Protein 9G4A (pdb70)

Nearest PDB structures (foldseek):
  5jjy-assembly1_A  TM=9.991E-01  e=3.966E-52  Homo sapiens
  5jlb-assembly1_A  TM=9.988E-01  e=5.354E-52  Homo sapiens
  6j9j-assembly1_A  TM=9.986E-01  e=7.674E-52  Homo sapiens
  7lzd-assembly1_A  TM=9.836E-01  e=2.849E-48  Homo sapiens
  5lss-assembly1_A  TM=9.897E-01  e=5.388E-47  Homo sapiens

InterPro domains:
  IPR001202 WW domain [PF00397] (2391-2420)
  IPR001202 WW domain [PS01159] (2395-2420)
  IPR001202 WW domain [PS50020] (2389-2422)
  IPR001202 WW domain [SM00456] (2390-2422)
  IPR001202 WW domain [cd00201] (2392-2422)
  IPR001214 SET domain [PF00856] (1561-1667)
  IPR001214 SET domain [PS50280] (1550-1667)
  IPR001214 SET domain [SM00317] (1550-1673)
  IPR003616 Post-SET domain [PS50868] (1674-1690)
  IPR003616 Post-SET domain [SM00508] (1674-1690)
  IPR006560 AWS domain [PF17907] (1513-1547)
  IPR006560 AWS domain [PS51215] (1494-1548)
  IPR006560 AWS domain [SM00570] (1494-1549)
  IPR013257 Set2 Rpb1 interacting domain [PF08236] (2475-2556)
  IPR035441 TFIIS/LEDGF domain superfamily [G3DSA:1.20.930.10] (1742-1838)
  IPR036020 WW domain superfamily [SSF51045] (2388-2422)
  IPR038190 Set2 Rpb1 interacting domain superfamily [G3DSA:1.10.1740.100] (2454-2564)
  IPR042294 Histone-lysine N-methyltransferase SETD2, animal [PTHR46711] (10-2564)
  IPR044437 SETD2/Set2, SET domain [cd19172] (1549-1690)
  IPR046341 SET domain superfamily [G3DSA:2.170.270.10] (1435-1711)

Structure (mmCIF, N/CA/C/O backbone):
data_9G4A
#
_entry.id   9G4A
#
_cell.length_a   58.835
_cell.length_b   76.633
_cell.length_c   77.055
_cell.angle_alpha   90
_cell.angle_beta   90
_cell.angle_gamma   90
#
_symmetry.space_group_name_H-M   'P 21 21 21'
#
loop_
_entity.id
_entity.type
_entity.pdbx_description
1 polymer 'Histone-lysine N-methyltransferase SETD2'
2 polymer 'Histone H3'
3 non-polymer 'ZINC ION'
4 non-polymer S-ADENOSYLMETHIONINE
5 water water
#
loop_
_atom_site.group_PDB
_atom_site.id
_atom_site.type_symbol
_atom_site.label_atom_id
_atom_site.label_alt_id
_atom_site.label_comp_id
_atom_site.label_asym_id
_atom_site.label_entity_id
_atom_site.label_seq_id
_atom_site.pdbx_PDB_ins_code
_atom_site.Cartn_x
_atom_site.Cartn_y
_atom_site.Cartn_z
_atom_site.occupancy
_atom_site.B_iso_or_equiv
_atom_site.auth_seq_id
_atom_site.auth_comp_id
_atom_site.auth_asym_id
_atom_site.auth_atom_id
_atom_site.pdbx_PDB_model_num
ATOM 1 N N . GLY A 1 30 ? -19.192 14.96 -8.321 1 54.94 1446 GLY A N 1
ATOM 2 C CA . GLY A 1 30 ? -19.774 13.683 -7.919 1 54.76 1446 GLY A CA 1
ATOM 3 C C . GLY A 1 30 ? -20.059 13.611 -6.435 1 54.42 1446 GLY A C 1
ATOM 4 O O . GLY A 1 30 ? -19.331 14.21 -5.627 1 55.08 1446 GLY A O 1
ATOM 5 N N . PRO A 1 31 ? -21.129 12.891 -6.03 1 52.77 1447 PRO A N 1
ATOM 6 C CA . PRO A 1 31 ? -21.43 12.802 -4.589 1 51.47 1447 PRO A CA 1
ATOM 7 C C . PRO A 1 31 ? -20.379 12.01 -3.83 1 50.16 1447 PRO A C 1
ATOM 8 O O . PRO A 1 31 ? -19.665 11.174 -4.388 1 49.46 1447 PRO A O 1
ATOM 12 N N . SER A 1 32 ? -20.278 12.326 -2.551 1 49.4 1448 SER A N 1
ATOM 13 C CA . SER A 1 32 ? -19.383 11.709 -1.579 1 49.22 1448 SER A CA 1
ATOM 14 C C . SER A 1 32 ? -20.103 11.61 -0.265 1 47.01 1448 SER A C 1
ATOM 15 O O . SER A 1 32 ? -20.942 12.45 0.051 1 46.71 1448 SER A O 1
ATOM 18 N N . CYS A 1 33 ? -19.761 10.583 0.502 1 44.83 1449 CYS A N 1
ATOM 19 C CA . CYS A 1 33 ? -20.284 10.398 1.839 1 43.32 1449 CYS A CA 1
ATOM 20 C C . CYS A 1 33 ? -19.185 9.829 2.752 1 41.79 1449 CYS A C 1
ATOM 21 O O . CYS A 1 33 ? -18.229 9.201 2.292 1 40.42 1449 CYS A O 1
ATOM 24 N N . VAL A 1 34 ? -19.265 10.167 4.045 1 41.34 1450 VAL A N 1
ATOM 25 C CA . VAL A 1 34 ? -18.28 9.709 5.006 1 41.34 1450 VAL A CA 1
ATOM 26 C C . VAL A 1 34 ? -18.74 8.374 5.619 1 40.01 1450 VAL A C 1
ATOM 27 O O . VAL A 1 34 ? -19.931 8.043 5.581 1 39.48 1450 VAL A O 1
ATOM 31 N N . MET A 1 35 ? -17.805 7.594 6.131 1 39.24 1451 MET A N 1
ATOM 32 C CA . MET A 1 35 ? -18.133 6.283 6.704 1 40.23 1451 MET A CA 1
ATOM 33 C C . MET A 1 35 ? -19.233 6.331 7.825 1 39.43 1451 MET A C 1
ATOM 34 O O . MET A 1 35 ? -20.049 5.414 7.941 1 38.45 1451 MET A O 1
ATOM 39 N N . ASP A 1 36 ? -19.316 7.445 8.557 1 39.87 1452 ASP A N 1
ATOM 40 C CA . ASP A 1 36 ? -20.333 7.612 9.602 1 40.22 1452 ASP A CA 1
ATOM 41 C C . ASP A 1 36 ? -21.765 7.831 9.065 1 39.81 1452 ASP A C 1
ATOM 42 O O . ASP A 1 36 ? -22.726 7.7 9.82 1 39.96 1452 ASP A O 1
ATOM 47 N N . ASP A 1 37 ? -21.913 8.104 7.766 1 38.64 1453 ASP A N 1
ATOM 48 C CA . ASP A 1 37 ? -23.236 8.245 7.163 1 38.74 1453 ASP A CA 1
ATOM 49 C C . ASP A 1 37 ? -23.959 6.876 7.044 1 38.42 1453 ASP A C 1
ATOM 50 O O . ASP A 1 37 ? -25.188 6.835 7 1 39.77 1453 ASP A O 1
ATOM 55 N N . PHE A 1 38 ? -23.209 5.767 7.01 1 36.67 1454 PHE A N 1
ATOM 56 C CA . PHE A 1 38 ? -23.812 4.443 6.923 1 36.82 1454 PHE A CA 1
ATOM 57 C C . PHE A 1 38 ? -24.344 3.936 8.299 1 40.11 1454 PHE A C 1
ATOM 58 O O . PHE A 1 38 ? -25.098 2.968 8.354 1 40.58 1454 PHE A O 1
ATOM 66 N N . ARG A 1 39 ? -24.011 4.635 9.393 1 42.01 1455 ARG A N 1
ATOM 67 C CA . ARG A 1 39 ? -24.5 4.299 10.736 1 44.52 1455 ARG A CA 1
ATOM 68 C C . ARG A 1 39 ? -25.885 4.899 11.031 1 47.22 1455 ARG A C 1
ATOM 69 O O . ARG A 1 39 ? -26.29 4.899 12.174 1 48.18 1455 ARG A O 1
ATOM 77 N N . ASP A 1 40 ? -26.588 5.439 10.037 1 48.83 1456 ASP A N 1
ATO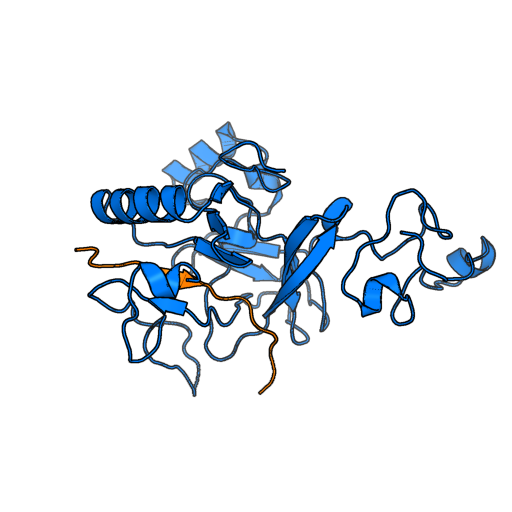M 78 C CA . ASP A 1 40 ? -27.909 6.025 10.242 1 51.47 1456 ASP A CA 1
ATOM 79 C C . ASP A 1 40 ? -28.828 5.482 9.152 1 53.3 1456 ASP A C 1
ATOM 80 O O . ASP A 1 40 ? -28.933 6.081 8.083 1 53.47 1456 ASP A O 1
ATOM 85 N N . PRO A 1 41 ? -29.479 4.33 9.406 1 54.2 1457 PRO A N 1
ATOM 86 C CA . PRO A 1 41 ? -30.274 3.685 8.344 1 54.49 1457 PRO A CA 1
ATOM 87 C C . PRO A 1 41 ? -31.323 4.555 7.662 1 54.95 1457 PRO A C 1
ATOM 88 O O . PRO A 1 41 ? -31.427 4.511 6.427 1 54.93 1457 PRO A O 1
ATOM 92 N N . GLN A 1 42 ? -32.081 5.351 8.434 1 55.08 1458 GLN A N 1
ATOM 93 C CA . GLN A 1 42 ? -33.119 6.202 7.848 1 55.69 1458 GLN A CA 1
ATOM 94 C C . GLN A 1 42 ? -32.564 7.41 7.066 1 54.89 1458 GLN A C 1
ATOM 95 O O . GLN A 1 42 ? -33.153 7.782 6.052 1 54.55 1458 GLN A O 1
ATOM 101 N N . ARG A 1 43 ? -31.445 8.022 7.518 1 53.98 1459 ARG A N 1
ATOM 102 C CA . ARG A 1 43 ? -30.851 9.141 6.773 1 53.03 1459 ARG A CA 1
ATOM 103 C C . ARG A 1 43 ? -30.283 8.582 5.466 1 49.99 1459 ARG A C 1
ATOM 104 O O . ARG A 1 43 ? -30.578 9.113 4.401 1 50.2 1459 ARG A O 1
ATOM 112 N N . TRP A 1 44 ? -29.532 7.469 5.558 1 47.01 1460 TRP A N 1
ATOM 113 C CA . TRP A 1 44 ? -28.929 6.753 4.447 1 44.85 1460 TRP A CA 1
ATOM 114 C C . TRP A 1 44 ? -29.995 6.361 3.425 1 46.3 1460 TRP A C 1
ATOM 115 O O . TRP A 1 44 ? -29.801 6.608 2.235 1 44.9 1460 TRP A O 1
ATOM 126 N N . LYS A 1 45 ? -31.147 5.815 3.883 1 48.23 1461 LYS A N 1
ATOM 127 C CA . LYS A 1 45 ? -32.197 5.431 2.932 1 50.17 1461 LYS A CA 1
ATOM 128 C C . LYS A 1 45 ? -32.763 6.651 2.194 1 50.65 1461 LYS A C 1
ATOM 129 O O . LYS A 1 45 ? -33.036 6.555 1.001 1 50.71 1461 LYS A O 1
ATOM 135 N N . GLU A 1 46 ? -32.876 7.807 2.87 1 51.08 1462 GLU A N 1
ATOM 136 C CA . GLU A 1 46 ? -33.339 9.02 2.213 1 51.81 1462 GLU A CA 1
ATOM 137 C C . GLU A 1 46 ? -32.302 9.53 1.203 1 51.17 1462 GLU A C 1
ATOM 138 O O . GLU A 1 46 ? -32.672 9.895 0.099 1 50.59 1462 GLU A O 1
ATOM 144 N N . CYS A 1 47 ? -31.01 9.522 1.57 1 50.41 1463 CYS A N 1
ATOM 145 C CA . CYS A 1 47 ? -29.938 9.932 0.671 1 49.56 1463 CYS A CA 1
ATOM 146 C C . CYS A 1 47 ? -29.88 9.021 -0.567 1 48.82 1463 CYS A C 1
ATOM 147 O O . CYS A 1 47 ? -29.668 9.523 -1.658 1 48.5 1463 CYS A O 1
ATOM 150 N N . ALA A 1 48 ? -30.086 7.698 -0.396 1 48.39 1464 ALA A N 1
ATOM 151 C CA . ALA A 1 48 ? -30.063 6.688 -1.459 1 48.4 1464 ALA A CA 1
ATOM 152 C C . ALA A 1 48 ? -31.231 6.799 -2.438 1 49.35 1464 ALA A C 1
ATOM 153 O O . ALA A 1 48 ? -31.068 6.418 -3.594 1 48.97 1464 ALA A O 1
ATOM 155 N N . LYS A 1 49 ? -32.403 7.332 -2.004 1 50.34 1465 LYS A N 1
ATOM 156 C CA . LYS A 1 49 ? -33.503 7.565 -2.971 1 51.07 1465 LYS A CA 1
ATOM 157 C C . LYS A 1 49 ? -33.115 8.726 -3.893 1 51.19 1465 LYS A C 1
ATOM 158 O O . LYS A 1 49 ? -33.517 8.745 -5.047 1 52.38 1465 LYS A O 1
ATOM 164 N N . GLN A 1 50 ? -32.329 9.692 -3.387 1 50.4 1466 GLN A N 1
ATOM 165 C CA . GLN A 1 50 ? -31.89 10.86 -4.139 1 49.94 1466 GLN A CA 1
ATOM 166 C C . GLN A 1 50 ? -30.555 10.668 -4.898 1 47.99 1466 GLN A C 1
ATOM 167 O O . GLN A 1 50 ? -30.09 11.608 -5.54 1 48.63 1466 GLN A O 1
ATOM 173 N N . GLY A 1 51 ? -29.955 9.475 -4.821 1 45.5 1467 GLY A N 1
ATOM 174 C CA . GLY A 1 51 ? -28.684 9.177 -5.478 1 43.41 1467 GLY A CA 1
ATOM 175 C C . GLY A 1 51 ? -27.475 9.826 -4.819 1 41.28 1467 GLY A C 1
ATOM 176 O O . GLY A 1 51 ? -26.426 9.98 -5.449 1 41.06 1467 GLY A O 1
ATOM 177 N N . LYS A 1 52 ? -27.606 10.202 -3.546 1 39.12 1468 LYS A N 1
ATOM 178 C CA . LYS A 1 52 ? -26.547 10.874 -2.782 1 38.89 1468 LYS A CA 1
ATOM 179 C C . LYS A 1 52 ? -25.663 9.917 -1.96 1 36.77 1468 LYS A C 1
ATOM 180 O O . LYS A 1 52 ? -24.651 10.332 -1.403 1 36.63 1468 LYS A O 1
ATOM 186 N N . MET A 1 53 ? -26.072 8.663 -1.854 1 34.53 1469 MET A N 1
ATOM 187 C CA . MET A 1 53 ? -25.365 7.607 -1.176 1 33.13 1469 MET A CA 1
ATOM 188 C C . MET A 1 53 ? -25.651 6.306 -1.929 1 31.9 1469 MET A C 1
ATOM 189 O O . MET A 1 53 ? -26.674 6.183 -2.626 1 31.38 1469 MET A O 1
ATOM 194 N N . PRO A 1 54 ? -24.759 5.31 -1.803 1 31.03 1470 PRO A N 1
ATOM 195 C CA . PRO A 1 54 ? -25.021 4.026 -2.462 1 31.48 1470 PRO A CA 1
ATOM 196 C C . PRO A 1 54 ? -26.256 3.333 -1.892 1 31.85 1470 PRO A C 1
ATOM 197 O O . PRO A 1 54 ? -26.7 3.653 -0.778 1 32.52 1470 PRO A O 1
ATOM 201 N N . CYS A 1 55 ? -26.826 2.393 -2.654 1 31.24 1471 CYS A N 1
ATOM 202 C CA . CYS A 1 55 ? -27.986 1.596 -2.237 1 31.86 1471 CYS A CA 1
ATOM 203 C C . CYS A 1 55 ? -27.745 0.926 -0.865 1 32.71 1471 CYS A C 1
ATOM 204 O O . CYS A 1 55 ? -26.602 0.643 -0.509 1 32.06 1471 CYS A O 1
ATOM 207 N N . TYR A 1 56 ? -28.821 0.7 -0.106 1 33.67 1472 TYR A N 1
ATOM 208 C CA . TYR A 1 56 ? -28.737 0.109 1.213 1 35.5 1472 TYR A CA 1
ATOM 209 C C . TYR A 1 56 ? -28.147 -1.302 1.222 1 35.41 1472 TYR A C 1
ATOM 210 O O . TYR A 1 56 ? -28.436 -2.112 0.347 1 35.8 1472 TYR A O 1
ATOM 219 N N . PHE A 1 57 ? -27.31 -1.586 2.211 1 34.84 1473 PHE A N 1
ATOM 220 C CA . PHE A 1 57 ? -26.771 -2.931 2.473 1 34.04 1473 PHE A CA 1
ATOM 221 C C . PHE A 1 57 ? -26.7 -3.106 3.998 1 34.18 1473 PHE A C 1
ATOM 222 O O . PHE A 1 57 ? -26.617 -2.105 4.731 1 34.09 1473 PHE A O 1
ATOM 230 N N . ASP A 1 58 ? -26.758 -4.341 4.489 1 34.47 1474 ASP A N 1
ATOM 231 C CA . ASP A 1 58 ? -26.666 -4.563 5.951 1 35.08 1474 ASP A CA 1
ATOM 232 C C . ASP A 1 58 ? -25.243 -4.352 6.462 1 34.11 1474 ASP A C 1
ATOM 233 O O . ASP A 1 58 ? -24.363 -5.16 6.207 1 33.94 1474 ASP A O 1
ATOM 238 N N . LEU A 1 59 ? -25.034 -3.295 7.227 1 34.15 1475 LEU A N 1
ATOM 239 C CA . LEU A 1 59 ? -23.723 -2.973 7.773 1 34.48 1475 LEU A CA 1
ATOM 240 C C . LEU A 1 59 ? -23.279 -3.897 8.915 1 35.39 1475 LEU A C 1
ATOM 241 O O . LEU A 1 59 ? -23.912 -3.925 9.973 1 35.25 1475 LEU A O 1
ATOM 246 N N . ILE A 1 60 ? -22.167 -4.621 8.718 1 35.37 1476 ILE A N 1
ATOM 247 C CA . ILE A 1 60 ? -21.643 -5.496 9.754 1 35.88 1476 ILE A CA 1
ATOM 248 C C . ILE A 1 60 ? -20.186 -5.124 10.119 1 38.03 1476 ILE A C 1
ATOM 249 O O . ILE A 1 60 ? -19.45 -4.596 9.295 1 38.15 1476 ILE A O 1
ATOM 254 N N . GLU A 1 61 ? -19.791 -5.382 11.367 1 39.79 1477 GLU A N 1
ATOM 255 C CA . GLU A 1 61 ? -18.456 -5.087 11.915 1 41.64 1477 GLU A CA 1
ATOM 256 C C . GLU A 1 61 ? -17.479 -6.308 11.854 1 41.03 1477 GLU A C 1
ATOM 257 O O . GLU A 1 61 ? -16.26 -6.163 12.03 1 41.95 1477 GLU A O 1
ATOM 263 N N . GLU A 1 62 ? -18.025 -7.503 11.669 1 38.72 1478 GLU A N 1
ATOM 264 C CA . GLU A 1 62 ? -17.23 -8.717 11.545 1 37.1 1478 GLU A CA 1
ATOM 265 C C . GLU A 1 62 ? -17.977 -9.718 10.679 1 35.11 1478 GLU A C 1
ATOM 266 O O . GLU A 1 62 ? -19.192 -9.607 10.534 1 35.02 1478 GLU A O 1
ATOM 272 N N . ASN A 1 63 ? -17.261 -10.674 10.09 1 33.8 1479 ASN A N 1
ATOM 273 C CA . ASN A 1 63 ? -17.863 -11.7 9.235 1 33.48 1479 ASN A CA 1
ATOM 274 C C . ASN A 1 63 ? -18.908 -12.515 9.964 1 35.97 1479 ASN A C 1
ATOM 275 O O . ASN A 1 63 ? -18.734 -12.859 11.137 1 35.94 1479 ASN A O 1
ATOM 280 N N . VAL A 1 64 ? -19.987 -12.85 9.267 1 38.09 1480 VAL A N 1
ATOM 281 C CA . VAL A 1 64 ? -21.025 -13.732 9.805 1 40.55 1480 VAL A CA 1
ATOM 282 C C . VAL A 1 64 ? -21.054 -15.034 8.95 1 42.28 1480 VAL A C 1
ATOM 283 O O . VAL A 1 64 ? -21.048 -14.989 7.721 1 42 1480 VAL A O 1
ATOM 287 N N . TYR A 1 65 ? -20.928 -16.18 9.595 1 44.25 1481 TYR A N 1
ATOM 288 C CA . TYR A 1 65 ? -20.868 -17.482 8.918 1 46.72 1481 TYR A CA 1
ATOM 289 C C . TYR A 1 65 ? -22.285 -17.983 8.606 1 50.52 1481 TYR A C 1
ATOM 290 O O . TYR A 1 65 ? -23.086 -18.14 9.516 1 49.7 1481 TYR A O 1
ATOM 299 N N . LEU A 1 66 ? -22.623 -18.148 7.304 1 54.7 1482 LEU A N 1
ATOM 300 C CA . LEU A 1 66 ? -23.972 -18.578 6.908 1 58.86 1482 LEU A CA 1
ATOM 301 C C . LEU A 1 66 ? -24.4 -19.882 7.565 1 62.57 1482 LEU A C 1
ATOM 302 O O . LEU A 1 66 ? -25.569 -20.024 7.929 1 63.55 1482 LEU A O 1
ATOM 307 N N . THR A 1 67 ? -23.463 -20.808 7.769 1 64.54 1483 THR A N 1
ATOM 308 C CA . THR A 1 67 ? -23.75 -22.009 8.54 1 67.25 1483 THR A CA 1
ATOM 309 C C . THR A 1 67 ? -22.787 -22.077 9.713 1 69.46 1483 THR A C 1
ATOM 310 O O . THR A 1 67 ? -21.629 -21.675 9.583 1 69.25 1483 THR A O 1
ATOM 314 N N . GLU A 1 68 ? -23.276 -22.563 10.867 1 71.27 1484 GLU A N 1
ATOM 315 C CA . GLU A 1 68 ? -22.482 -22.671 12.08 1 73.32 1484 GLU A CA 1
ATOM 316 C C . GLU A 1 68 ? -21.187 -23.478 11.911 1 74.67 1484 GLU A C 1
ATOM 317 O O . GLU A 1 68 ? -21.183 -24.71 12.017 1 75.01 1484 GLU A O 1
ATOM 323 N N . ARG A 1 69 ? -20.088 -22.75 11.667 1 74.95 1485 ARG A N 1
ATOM 324 C CA . ARG A 1 69 ? -18.726 -23.272 11.527 1 75.7 1485 ARG A CA 1
ATOM 325 C C . ARG A 1 69 ? -17.692 -22.172 11.876 1 75.87 1485 ARG A C 1
ATOM 326 O O . ARG A 1 69 ? -16.578 -22.162 11.341 1 75.92 1485 ARG A O 1
ATOM 334 N N . LYS A 1 70 ? -18.064 -21.267 12.805 1 75.7 1486 LYS A N 1
ATOM 335 C CA . LYS A 1 70 ? -17.22 -20.169 13.259 1 76.01 1486 LYS A CA 1
ATOM 336 C C . LYS A 1 70 ? -16.356 -20.594 14.453 1 76.79 1486 LYS A C 1
ATOM 337 O O . LYS A 1 70 ? -15.129 -20.501 14.39 1 77.11 1486 LYS A O 1
ATOM 343 N N . MET A 1 81 ? -2.085 -17.035 22.313 1 54.96 1497 MET A N 1
ATOM 344 C CA . MET A 1 81 ? -0.881 -17.064 21.482 1 54.8 1497 MET A CA 1
ATOM 345 C C . MET A 1 81 ? -0.026 -15.799 21.672 1 53.79 1497 MET A C 1
ATOM 346 O O . MET A 1 81 ? 0.137 -15.033 20.731 1 54.18 1497 MET A O 1
ATOM 348 N N . GLN A 1 82 ? 0.513 -15.572 22.888 1 52.56 1498 GLN A N 1
ATOM 349 C CA . GLN A 1 82 ? 1.305 -14.364 23.149 1 52.07 1498 GLN A CA 1
ATOM 350 C C . GLN A 1 82 ? 2.504 -14.199 22.222 1 50.67 1498 GLN A C 1
ATOM 351 O O . GLN A 1 82 ? 3.071 -15.188 21.757 1 51.62 1498 GLN A O 1
ATOM 357 N N . CYS A 1 83 ? 2.853 -12.948 21.902 1 48.01 1499 CYS A N 1
ATOM 358 C CA . CYS A 1 83 ? 4.042 -12.629 21.112 1 46.27 1499 CYS A CA 1
ATOM 359 C C . CYS A 1 83 ? 5.245 -12.576 22.108 1 46.54 1499 CYS A C 1
ATOM 360 O O . CYS A 1 83 ? 5.103 -13.011 23.269 1 46.51 1499 CYS A O 1
ATOM 363 N N . GLU A 1 84 ? 6.42 -12.054 21.686 1 46.62 1500 GLU A N 1
ATOM 364 C CA . GLU A 1 84 ? 7.563 -11.994 22.597 1 47.68 1500 GLU A CA 1
ATOM 365 C C . GLU A 1 84 ? 8.123 -10.607 22.801 1 47.23 1500 GLU A C 1
ATOM 366 O O . GLU A 1 84 ? 9.29 -10.469 23.164 1 47.23 1500 GLU A O 1
ATOM 372 N N . CYS A 1 85 ? 7.298 -9.578 22.59 1 46.52 1501 CYS A N 1
ATOM 373 C CA . CYS A 1 85 ? 7.747 -8.209 22.741 1 46.21 1501 CYS A CA 1
ATOM 374 C C . CYS A 1 85 ? 7.884 -7.889 24.204 1 48.03 1501 CYS A C 1
ATOM 375 O O . CYS A 1 85 ? 7.016 -8.246 25.01 1 47.64 1501 CYS A O 1
ATOM 378 N N . THR A 1 86 ? 8.993 -7.241 24.56 1 49.81 1502 THR A N 1
ATOM 379 C CA . THR A 1 86 ? 9.188 -6.816 25.937 1 51.98 1502 THR A CA 1
ATOM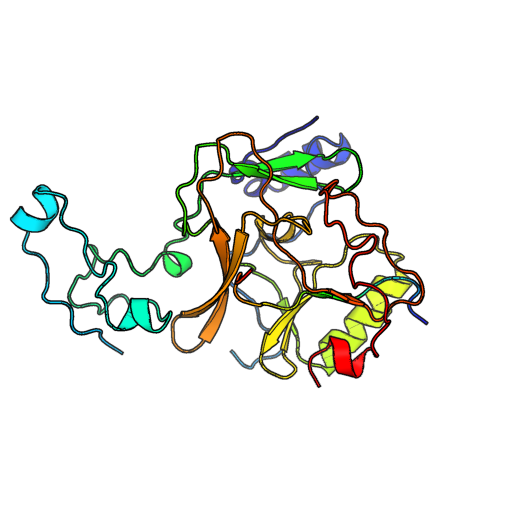 380 C C . THR A 1 86 ? 8.265 -5.612 26.131 1 52.28 1502 THR A C 1
ATOM 381 O O . THR A 1 86 ? 8.135 -4.776 25.234 1 52.16 1502 THR A O 1
ATOM 385 N N . PRO A 1 87 ? 7.5 -5.603 27.229 1 52.38 1503 PRO A N 1
ATOM 386 C CA . PRO A 1 87 ? 6.558 -4.508 27.447 1 52.65 1503 PRO A CA 1
ATOM 387 C C . PRO A 1 87 ? 7.238 -3.148 27.501 1 53.75 1503 PRO A C 1
ATOM 388 O O . PRO A 1 87 ? 8.284 -3.004 28.142 1 54.42 1503 PRO A O 1
ATOM 39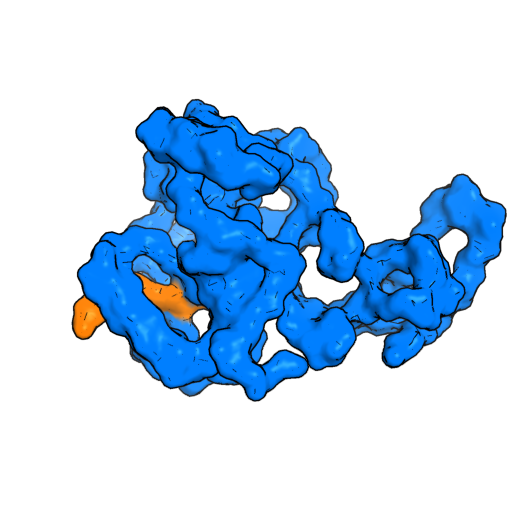2 N N . LEU A 1 88 ? 6.64 -2.152 26.849 1 53.88 1504 LEU A N 1
ATOM 393 C CA . LEU A 1 88 ? 7.165 -0.799 26.921 1 55.16 1504 LEU A CA 1
ATOM 394 C C . LEU A 1 88 ? 6.844 -0.241 28.309 1 56.79 1504 LEU A C 1
ATOM 395 O O . LEU A 1 88 ? 5.767 -0.506 28.856 1 56.74 1504 LEU A O 1
ATOM 400 N N . SER A 1 89 ? 7.772 0.534 28.878 1 57.76 1505 SER A N 1
ATOM 401 C CA . SER A 1 89 ? 7.527 1.19 30.158 1 59.18 1505 SER A CA 1
ATOM 402 C C . SER A 1 89 ? 6.606 2.409 29.885 1 60.24 1505 SER A C 1
ATOM 403 O O . SER A 1 89 ? 6.341 2.745 28.718 1 60.22 1505 SER A O 1
ATOM 406 N N . LYS A 1 90 ? 6.142 3.088 30.952 1 60.46 1506 LYS A N 1
ATOM 407 C CA . LYS A 1 90 ? 5.289 4.261 30.782 1 61.18 1506 LYS A CA 1
ATOM 408 C C . LYS A 1 90 ? 6.038 5.377 30.058 1 61.34 1506 LYS A C 1
ATOM 409 O O . LYS A 1 90 ? 5.457 6.047 29.21 1 61.43 1506 LYS A O 1
ATOM 415 N N . ASP A 1 91 ? 7.337 5.553 30.381 1 61.42 1507 ASP A N 1
ATOM 416 C CA . ASP A 1 91 ? 8.209 6.583 29.806 1 61.7 1507 ASP A CA 1
ATOM 417 C C . ASP A 1 91 ? 8.493 6.303 28.328 1 60.31 1507 ASP A C 1
ATOM 418 O O . ASP A 1 91 ? 8.515 7.237 27.522 1 59.72 1507 ASP A O 1
ATOM 423 N N . GLU A 1 92 ? 8.659 5.019 27.955 1 59.63 1508 GLU A N 1
ATOM 424 C CA . GLU A 1 92 ? 8.876 4.66 26.546 1 59.11 1508 GLU A CA 1
ATOM 425 C C . GLU A 1 92 ? 7.643 5.021 25.72 1 58.65 1508 GLU A C 1
ATOM 426 O O . GLU A 1 92 ? 7.774 5.577 24.627 1 58.72 1508 GLU A O 1
ATOM 432 N N . ARG A 1 93 ? 6.442 4.793 26.281 1 58.07 1509 ARG A N 1
ATOM 433 C CA . ARG A 1 93 ? 5.177 5.161 25.632 1 57.75 1509 ARG A CA 1
ATOM 434 C C . ARG A 1 93 ? 5.106 6.7 25.454 1 58.25 1509 ARG A C 1
ATOM 435 O O . ARG A 1 93 ? 4.699 7.17 24.397 1 58.41 1509 ARG A O 1
ATOM 443 N N . ALA A 1 94 ? 5.54 7.473 26.466 1 58.62 1510 ALA A N 1
ATOM 444 C CA . ALA A 1 94 ? 5.553 8.938 26.381 1 59.6 1510 ALA A CA 1
ATOM 445 C C . ALA A 1 94 ? 6.518 9.436 25.281 1 60.59 1510 ALA A C 1
ATOM 446 O O . ALA A 1 94 ? 6.195 10.368 24.544 1 61.08 1510 ALA A O 1
ATOM 448 N N . GLN A 1 95 ? 7.667 8.759 25.128 1 60.64 1511 GLN A N 1
ATOM 449 C CA . GLN A 1 95 ? 8.683 9.069 24.115 1 60.61 1511 GLN A CA 1
ATOM 450 C C . GLN A 1 95 ? 8.258 8.797 22.67 1 59.4 1511 GLN A C 1
ATOM 451 O O . GLN A 1 95 ? 8.975 9.167 21.739 1 60.36 1511 GLN A O 1
ATOM 457 N N . GLY A 1 96 ? 7.12 8.143 22.478 1 57.18 1512 GLY A N 1
ATOM 458 C CA . GLY A 1 96 ? 6.637 7.82 21.146 1 55.02 1512 GLY A CA 1
ATOM 459 C C . GLY A 1 96 ? 7.016 6.43 20.673 1 52.6 1512 GLY A C 1
ATOM 460 O O . GLY A 1 96 ? 6.78 6.101 19.512 1 53.34 1512 GLY A O 1
ATOM 461 N N . GLU A 1 97 ? 7.613 5.602 21.541 1 50.17 1513 GLU A N 1
ATOM 462 C CA . GLU A 1 97 ? 7.971 4.228 21.187 1 48.54 1513 GLU A CA 1
ATOM 463 C C . GLU A 1 97 ? 6.716 3.423 20.868 1 46.19 1513 GLU A C 1
ATOM 464 O O . GLU A 1 97 ? 5.697 3.583 21.531 1 46.47 1513 GLU A O 1
ATOM 470 N N . ILE A 1 98 ? 6.771 2.604 19.817 1 43.7 1514 ILE A N 1
ATOM 471 C CA . ILE A 1 98 ? 5.638 1.809 19.357 1 41.3 1514 ILE A CA 1
ATOM 472 C C . ILE A 1 98 ? 5.624 0.46 19.995 1 39.3 1514 ILE A C 1
ATOM 473 O O . ILE A 1 98 ? 6.679 -0.139 20.145 1 40.09 1514 ILE A O 1
ATOM 478 N N . ALA A 1 99 ? 4.442 -0.027 20.391 1 37.23 1515 ALA A N 1
ATOM 479 C CA . ALA A 1 99 ? 4.281 -1.347 21.009 1 35.5 1515 ALA A CA 1
ATOM 480 C C . ALA A 1 99 ? 3.797 -2.372 19.963 1 33.84 1515 ALA A C 1
ATOM 481 O O . ALA A 1 99 ? 2.761 -2.17 19.33 1 32.41 1515 ALA A O 1
ATOM 483 N N . CYS A 1 100 ? 4.533 -3.491 19.83 1 33.24 1516 CYS A N 1
ATOM 484 C CA . CYS A 1 100 ? 4.264 -4.559 18.865 1 32.75 1516 CYS A CA 1
ATOM 485 C C . CYS A 1 100 ? 4.335 -4.023 17.441 1 33.24 1516 CYS A C 1
ATOM 486 O O . CYS A 1 100 ? 3.431 -4.222 16.641 1 33.11 1516 CYS A O 1
ATOM 489 N N . GLY A 1 101 ? 5.416 -3.318 17.158 1 33.83 1517 GLY A N 1
ATOM 490 C CA . GLY A 1 101 ? 5.674 -2.707 15.86 1 34.59 1517 GLY A CA 1
ATOM 491 C C . GLY A 1 101 ? 6.303 -3.665 14.874 1 35.41 1517 GLY A C 1
ATOM 492 O O . GLY A 1 101 ? 6.06 -4.865 14.966 1 35.95 1517 GLY A O 1
ATOM 493 N N . GLU A 1 102 ? 7.148 -3.168 13.957 1 35.93 1518 GLU A N 1
ATOM 494 C CA . GLU A 1 102 ? 7.738 -3.978 12.875 1 37.32 1518 GLU A CA 1
ATOM 495 C C . GLU A 1 102 ? 8.44 -5.29 13.325 1 38.68 1518 GLU A C 1
ATOM 496 O O . GLU A 1 102 ? 8.445 -6.256 12.559 1 39.53 1518 GLU A O 1
ATOM 502 N N . ASP A 1 103 ? 8.997 -5.342 14.543 1 38.5 1519 ASP A N 1
ATOM 503 C CA . ASP A 1 103 ? 9.683 -6.54 15.011 1 39.36 1519 ASP A CA 1
ATOM 504 C C . ASP A 1 103 ? 8.809 -7.477 15.86 1 38.18 1519 ASP A C 1
ATOM 505 O O . ASP A 1 103 ? 9.357 -8.417 16.438 1 39.09 1519 ASP A O 1
ATOM 510 N N . CYS A 1 104 ? 7.472 -7.251 15.937 1 35.97 1520 CYS A N 1
ATOM 511 C CA . CYS A 1 104 ? 6.581 -8.144 16.703 1 34.3 1520 CYS A CA 1
ATOM 512 C C . CYS A 1 104 ? 6.45 -9.496 16.008 1 34.82 1520 CYS A C 1
ATOM 513 O O . CYS A 1 104 ? 6.045 -9.53 14.844 1 35.08 1520 CYS A O 1
ATOM 516 N N . LEU A 1 105 ? 6.689 -10.609 16.728 1 34.79 1521 LEU A N 1
ATOM 517 C CA . LEU A 1 105 ? 6.564 -11.939 16.105 1 34.8 1521 LEU A CA 1
ATOM 518 C C . LEU A 1 105 ? 5.148 -12.206 15.603 1 32.56 1521 LEU A C 1
ATOM 519 O O . LEU A 1 105 ? 5.004 -12.878 14.615 1 31.79 1521 LEU A O 1
ATOM 524 N N . ASN A 1 106 ? 4.103 -11.702 16.29 1 31.94 1522 ASN A N 1
ATOM 525 C CA . ASN A 1 106 ? 2.727 -11.901 15.814 1 30.91 1522 ASN A CA 1
ATOM 526 C C . ASN A 1 106 ? 2.513 -11.097 14.506 1 29.42 1522 ASN A C 1
ATOM 527 O O . ASN A 1 106 ? 2.106 -11.654 13.485 1 29.3 1522 ASN A O 1
ATOM 532 N N . ARG A 1 107 ? 2.883 -9.819 14.51 1 28.03 1523 ARG A N 1
ATOM 533 C CA . ARG A 1 107 ? 2.765 -8.977 13.314 1 27.18 1523 ARG A CA 1
ATOM 534 C C . ARG A 1 107 ? 3.511 -9.554 12.082 1 28.73 1523 ARG A C 1
ATOM 535 O O . ARG A 1 107 ? 2.962 -9.545 10.964 1 28.35 1523 ARG A O 1
ATOM 543 N N . LEU A 1 108 ? 4.733 -10.079 12.282 1 29.46 1524 LEU A N 1
ATOM 544 C CA . LEU A 1 108 ? 5.501 -10.644 11.167 1 30.98 1524 LEU A CA 1
ATOM 545 C C . LEU A 1 108 ? 4.796 -11.843 10.524 1 29.28 1524 LEU A C 1
ATOM 546 O O . LEU A 1 108 ? 4.916 -12.038 9.33 1 28.71 1524 LEU A O 1
ATOM 551 N N . LEU A 1 109 ? 4.006 -12.598 11.309 1 28.82 1525 LEU A N 1
ATOM 552 C CA . LEU A 1 109 ? 3.223 -13.731 10.791 1 29.12 1525 LEU A CA 1
ATOM 553 C C . LEU A 1 109 ? 1.803 -13.345 10.41 1 27.61 1525 LEU A C 1
ATOM 554 O O . LEU A 1 109 ? 1.028 -14.234 10.072 1 28.88 1525 LEU A O 1
ATOM 559 N N . MET A 1 110 ? 1.468 -12.038 10.394 1 25.03 1526 MET A N 1
ATOM 560 C CA . MET A 1 110 ? 0.134 -11.562 10.062 1 23.61 1526 MET A CA 1
ATOM 561 C C . MET A 1 110 ? -0.917 -12.179 11.024 1 22.45 1526 MET A C 1
ATOM 562 O O . MET A 1 110 ? -1.965 -12.689 10.624 1 22.08 1526 MET A O 1
ATOM 567 N N . ILE A 1 111 ? -0.569 -12.147 12.316 1 21.63 1527 ILE A N 1
ATOM 568 C CA . ILE A 1 111 ? -1.433 -12.584 13.394 1 21.54 1527 ILE A CA 1
ATOM 569 C C . ILE A 1 111 ? -1.61 -11.371 14.28 1 22.39 1527 ILE A C 1
ATOM 570 O O . ILE A 1 111 ? -0.611 -10.759 14.685 1 23.76 1527 ILE A O 1
ATOM 575 N N . GLU A 1 112 ? -2.852 -11.042 14.659 1 21.98 1528 GLU A N 1
ATOM 576 C CA . GLU A 1 112 ? -3.059 -9.95 15.622 1 21.82 1528 GLU A CA 1
ATOM 577 C C . GLU A 1 112 ? -2.894 -10.408 17.059 1 22.79 1528 GLU A C 1
ATOM 578 O O . GLU A 1 112 ? -3.188 -11.566 17.378 1 22.46 1528 GLU A O 1
ATOM 584 N N . CYS A 1 113 ? -2.468 -9.495 17.945 1 23.74 1529 CYS A N 1
ATOM 585 C CA . CYS A 1 113 ? -2.391 -9.799 19.362 1 24.74 1529 CYS A CA 1
ATOM 586 C C . CYS A 1 113 ? -3.773 -9.766 19.971 1 26.28 1529 CYS A C 1
ATOM 587 O O . CYS A 1 113 ? -4.693 -9.155 19.431 1 26.44 1529 CYS A O 1
ATOM 590 N N . SER A 1 114 ? -3.914 -10.43 21.105 1 27 1530 SER A N 1
ATOM 591 C CA . SER A 1 114 ? -5.16 -10.468 21.85 1 27.43 1530 SER A CA 1
ATOM 592 C C . SER A 1 114 ? -5.101 -9.465 23.016 1 27.68 1530 SER A C 1
ATOM 593 O O . SER A 1 114 ? -4.103 -8.764 23.172 1 27.74 1530 SER A O 1
ATOM 596 N N . SER A 1 115 ? -6.158 -9.403 23.835 1 28.15 1531 SER A N 1
ATOM 597 C CA . SER A 1 115 ? -6.156 -8.542 25.011 1 30.46 1531 SER A CA 1
ATOM 598 C C . SER A 1 115 ? -5.039 -8.963 25.999 1 32.8 1531 SER A C 1
ATOM 599 O O . SER A 1 115 ? -4.654 -8.164 26.831 1 34.58 1531 SER A O 1
ATOM 602 N N . ARG A 1 116 ? -4.528 -10.21 25.911 1 33.17 1532 ARG A N 1
ATOM 603 C CA . ARG A 1 116 ? -3.479 -10.713 26.791 1 34.68 1532 ARG A CA 1
ATOM 604 C C . ARG A 1 116 ? -2.079 -10.408 26.321 1 34.29 1532 ARG A C 1
ATOM 605 O O . ARG A 1 116 ? -1.144 -10.938 26.899 1 35.12 1532 ARG A O 1
ATOM 613 N N . CYS A 1 117 ? -1.904 -9.547 25.315 1 33.32 1533 CYS A N 1
ATOM 614 C CA . CYS A 1 117 ? -0.604 -9.122 24.808 1 32.78 1533 CYS A CA 1
ATOM 615 C C . CYS A 1 117 ? 0.272 -8.575 25.944 1 33.28 1533 CYS A C 1
ATOM 616 O O . CYS A 1 117 ? -0.248 -7.852 26.797 1 32.47 1533 CYS A O 1
ATOM 619 N N . PRO A 1 118 ? 1.588 -8.864 25.962 1 34.51 1534 PRO A N 1
ATOM 620 C CA . PRO A 1 118 ? 2.464 -8.258 26.994 1 35.24 1534 PRO A CA 1
ATOM 621 C C . PRO A 1 118 ? 2.39 -6.728 26.998 1 34.99 1534 PRO A C 1
ATOM 622 O O . PRO A 1 118 ? 2.67 -6.108 28.018 1 34.58 1534 PRO A O 1
ATOM 626 N N . ASN A 1 119 ? 2.008 -6.108 25.842 1 34.53 1535 ASN A N 1
ATOM 627 C CA . ASN A 1 119 ? 1.894 -4.648 25.796 1 35.07 1535 ASN A CA 1
ATOM 628 C C . ASN A 1 119 ? 0.49 -4.099 26.106 1 34.7 1535 ASN A C 1
ATOM 629 O O . ASN A 1 119 ? 0.28 -2.894 26.007 1 34.15 1535 ASN A O 1
ATOM 634 N N . GLY A 1 120 ? -0.429 -4.984 26.5 1 34.7 1536 GLY A N 1
ATOM 635 C CA . GLY A 1 120 ? -1.806 -4.69 26.882 1 34.65 1536 GLY A CA 1
ATOM 636 C C . GLY A 1 120 ? -2.506 -3.712 25.971 1 34.49 1536 GLY A C 1
ATOM 637 O O . GLY A 1 120 ? -2.563 -3.901 24.726 1 33.56 1536 GLY A O 1
ATOM 638 N N . ASP A 1 121 ? -2.947 -2.596 26.586 1 34.01 1537 ASP A N 1
ATOM 639 C CA . ASP A 1 121 ? -3.631 -1.516 25.854 1 34.13 1537 ASP A CA 1
ATOM 640 C C . ASP A 1 121 ? -2.753 -0.841 24.826 1 31.94 1537 ASP A C 1
ATOM 641 O O . ASP A 1 121 ? -3.281 -0.237 23.915 1 30.27 1537 ASP A O 1
ATOM 646 N N . TYR A 1 122 ? -1.436 -0.814 25.035 1 32.49 1538 TYR A N 1
ATOM 647 C CA . TYR A 1 122 ? -0.523 -0.116 24.111 1 33.71 1538 TYR A CA 1
ATOM 648 C C . TYR A 1 122 ? -0.369 -0.834 22.77 1 32.44 1538 TYR A C 1
ATOM 649 O O . TYR A 1 122 ? 0.078 -0.219 21.802 1 32.73 1538 TYR A O 1
ATOM 658 N N . CYS A 1 123 ? -0.712 -2.123 22.696 1 30.41 1539 CYS A N 1
ATOM 659 C CA .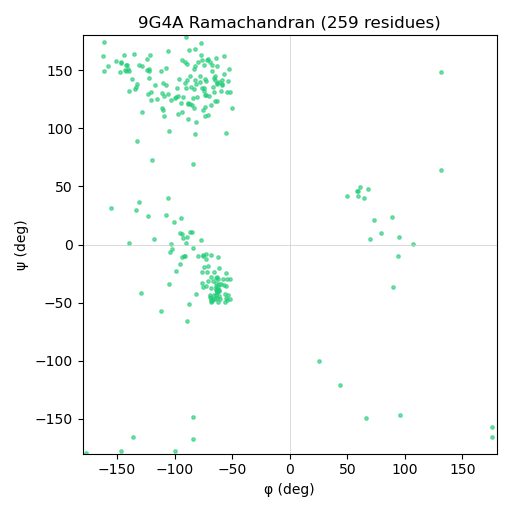 CYS A 1 123 ? -0.532 -2.903 21.486 1 29.01 1539 CYS A CA 1
ATOM 660 C C . CYS A 1 123 ? -1.083 -2.256 20.221 1 28.42 1539 CYS A C 1
ATOM 661 O O . CYS A 1 123 ? -2.288 -2.023 20.077 1 28.7 1539 CYS A O 1
ATOM 664 N N . SER A 1 124 ? -0.175 -1.979 19.293 1 27.69 1540 SER A N 1
ATOM 665 C CA . SER A 1 124 ? -0.539 -1.402 18.01 1 26.89 1540 SER A CA 1
ATOM 666 C C . SER A 1 124 ? -0.857 -2.505 16.945 1 26.27 1540 SER A C 1
ATOM 667 O O . SER A 1 124 ? -1.055 -2.174 15.763 1 27.3 1540 SER A O 1
ATOM 670 N N . ASN A 1 125 ? -0.898 -3.809 17.364 1 24.77 1541 ASN A N 1
ATOM 671 C CA . ASN A 1 125 ? -1.164 -4.958 16.497 1 24.93 1541 ASN A CA 1
ATOM 672 C C . ASN A 1 125 ? -2.57 -5.552 16.694 1 24.89 1541 ASN A C 1
ATOM 673 O O . ASN A 1 125 ? -2.717 -6.757 16.731 1 25.52 1541 ASN A O 1
ATOM 678 N N . ARG A 1 126 ? -3.601 -4.71 16.873 1 23.79 1542 ARG A N 1
ATOM 679 C CA . ARG A 1 126 ? -4.996 -5.161 17.021 1 22.15 1542 ARG A CA 1
ATOM 680 C C . ARG A 1 126 ? -5.924 -4.298 16.126 1 21.72 1542 ARG A C 1
ATOM 681 O O . ARG A 1 126 ? -7.074 -4.062 16.485 1 21.31 1542 ARG A O 1
ATOM 689 N N . ARG A 1 127 ? -5.398 -3.791 14.983 1 21.52 1543 ARG A N 1
ATOM 690 C CA . ARG A 1 127 ? -6.097 -2.906 14.054 1 21.23 1543 ARG A CA 1
ATOM 691 C C . ARG A 1 127 ? -7.462 -3.44 13.599 1 22.9 1543 ARG A C 1
ATOM 692 O O . ARG A 1 127 ? -8.424 -2.682 13.556 1 24.16 1543 ARG A O 1
ATOM 700 N N . PHE A 1 128 ? -7.536 -4.71 13.208 1 23.42 1544 PHE A N 1
ATOM 701 C CA . PHE A 1 128 ? -8.785 -5.352 12.804 1 23.51 1544 PHE A CA 1
ATOM 702 C C . PHE A 1 128 ? -9.779 -5.368 13.978 1 22.35 1544 PHE A C 1
ATOM 703 O O . PHE A 1 128 ? -10.93 -5.021 13.801 1 21.88 1544 PHE A O 1
ATOM 711 N N . GLN A 1 129 ? -9.349 -5.803 15.153 1 22.44 1545 GLN A N 1
ATOM 712 C CA . GLN A 1 129 ? -10.249 -5.889 16.324 1 23.69 1545 GLN A CA 1
ATOM 713 C C . GLN A 1 129 ? -10.748 -4.51 16.759 1 25.77 1545 GLN A C 1
ATOM 714 O O . GLN A 1 129 ? -11.936 -4.321 17.037 1 26.78 1545 GLN A O 1
ATOM 720 N N . ARG A 1 130 ? -9.838 -3.534 16.791 1 26.15 1546 ARG A N 1
ATOM 721 C CA . ARG A 1 130 ? -10.167 -2.179 17.225 1 25.69 1546 ARG A CA 1
ATOM 722 C C . ARG A 1 130 ? -10.766 -1.31 16.113 1 25.84 1546 ARG A C 1
ATOM 723 O O . ARG A 1 130 ? -11.138 -0.183 16.38 1 25.84 1546 ARG A O 1
ATOM 731 N N . LYS A 1 131 ? -10.882 -1.824 14.878 1 25.59 1547 LYS A N 1
ATOM 732 C CA . LYS A 1 131 ? -11.464 -1.075 13.756 1 26.5 1547 LYS A CA 1
ATOM 733 C C . LYS A 1 131 ? -10.656 0.219 13.511 1 25.29 1547 LYS A C 1
ATOM 734 O O . LYS A 1 131 ? -11.226 1.302 13.459 1 25.69 1547 LYS A O 1
ATOM 740 N N . GLN A 1 132 ? -9.317 0.117 13.499 1 23.74 1548 GLN A N 1
ATOM 741 C CA . GLN A 1 132 ? -8.447 1.269 13.315 1 23.13 1548 GLN A CA 1
ATOM 742 C C . GLN A 1 132 ? -8.324 1.498 11.814 1 24.39 1548 GLN A C 1
ATOM 743 O O . GLN A 1 132 ? -7.256 1.299 11.231 1 25.55 1548 GLN A O 1
ATOM 749 N N . HIS A 1 133 ? -9.43 1.933 11.194 1 23.74 1549 HIS A N 1
ATOM 750 C CA . HIS A 1 133 ? -9.507 2.172 9.759 1 24.39 1549 HIS A CA 1
ATOM 751 C C . HIS A 1 133 ? -8.806 3.432 9.266 1 24.1 1549 HIS A C 1
ATOM 752 O O . HIS A 1 133 ? -8.704 4.397 10.005 1 23.63 1549 HIS A O 1
ATOM 759 N N . ALA A 1 134 ? -8.38 3.443 7.971 1 24.26 1550 ALA A N 1
ATOM 760 C CA . ALA A 1 134 ? -7.85 4.647 7.309 1 25.43 1550 ALA A CA 1
ATOM 761 C C . ALA A 1 134 ? -9.011 5.628 7.133 1 27.08 1550 ALA A C 1
ATOM 762 O O . ALA A 1 134 ? -10.187 5.227 7.146 1 26.94 1550 ALA A O 1
ATOM 764 N N . ASP A 1 135 ? -8.688 6.911 6.994 1 28.93 1551 ASP A N 1
ATOM 765 C CA . ASP A 1 135 ? -9.711 7.922 6.797 1 30.81 1551 ASP A CA 1
ATOM 766 C C . ASP A 1 135 ? -10.072 7.888 5.309 1 30.58 1551 ASP A C 1
ATOM 767 O O . ASP A 1 135 ? -9.283 8.312 4.462 1 30.84 1551 ASP A O 1
ATOM 772 N N . VAL A 1 136 ? -11.249 7.314 4.997 1 30.15 1552 VAL A N 1
ATOM 773 C CA . VAL A 1 136 ? -11.713 7.144 3.624 1 30.26 1552 VAL A CA 1
ATOM 774 C C . VAL A 1 136 ? -13.134 7.618 3.393 1 29.68 1552 VAL A C 1
ATOM 775 O O . VAL A 1 136 ? -13.929 7.63 4.324 1 30.25 1552 VAL A O 1
ATOM 779 N N . GLU A 1 137 ? -13.456 7.988 2.135 1 27.9 1553 GLU A N 1
ATOM 780 C CA . GLU A 1 137 ? -14.792 8.418 1.76 1 28.05 1553 GLU A CA 1
ATOM 781 C C . GLU A 1 137 ? -15.375 7.545 0.622 1 25.75 1553 GLU A C 1
ATOM 782 O O . GLU A 1 137 ? -14.625 6.977 -0.158 1 25.19 1553 GLU A O 1
ATOM 788 N N . VAL A 1 138 ? -16.696 7.374 0.598 1 24.56 1554 VAL A N 1
ATOM 789 C CA . VAL A 1 138 ? -17.338 6.607 -0.446 1 25.8 1554 VAL A CA 1
ATOM 790 C C . VAL A 1 138 ? -17.768 7.629 -1.487 1 26.05 1554 VAL A C 1
ATOM 791 O O . VAL A 1 138 ? -18.405 8.631 -1.137 1 26.34 1554 VAL A O 1
ATOM 795 N N . ILE A 1 139 ? -17.281 7.472 -2.727 1 25.74 1555 ILE A N 1
ATOM 796 C CA . ILE A 1 139 ? -17.526 8.443 -3.801 1 26.9 1555 ILE A CA 1
ATOM 797 C C . ILE A 1 139 ? -18.164 7.794 -5.013 1 25.49 1555 ILE A C 1
ATOM 798 O O . ILE A 1 139 ? -17.845 6.654 -5.318 1 24.37 1555 ILE A O 1
ATOM 803 N N . LEU A 1 140 ? -18.977 8.54 -5.772 1 25.45 1556 LEU A N 1
ATOM 804 C CA . LEU A 1 140 ? -19.567 7.991 -7.012 1 25.99 1556 LEU A CA 1
ATOM 805 C C . LEU A 1 140 ? -18.602 8.242 -8.168 1 26.55 1556 LEU A C 1
ATOM 806 O O . LEU A 1 140 ? -18.252 9.397 -8.451 1 27.44 1556 LEU A O 1
ATOM 811 N N . THR A 1 141 ? -18.155 7.177 -8.838 1 25.69 1557 THR A N 1
ATOM 812 C CA . THR A 1 141 ? -17.215 7.279 -9.96 1 25.53 1557 THR A CA 1
ATOM 813 C C . THR A 1 141 ? -17.966 7.486 -11.282 1 27.18 1557 THR A C 1
ATOM 814 O O . THR A 1 141 ? -19.188 7.313 -11.339 1 28.39 1557 THR A O 1
ATOM 818 N N . GLU A 1 142 ? -17.252 7.851 -12.34 1 27.49 1558 GLU A N 1
ATOM 819 C CA . GLU A 1 142 ? -17.881 8.037 -13.656 1 28.36 1558 GLU A CA 1
ATOM 820 C C . GLU A 1 142 ? -18.554 6.767 -14.193 1 27.4 1558 GLU A C 1
ATOM 821 O O . GLU A 1 142 ? -19.646 6.869 -14.727 1 27.46 1558 GLU A O 1
ATOM 827 N N . LYS A 1 143 ? -17.887 5.592 -14.148 1 26.95 1559 LYS A N 1
ATOM 828 C CA . LYS A 1 143 ? -18.436 4.387 -14.796 1 26.75 1559 LYS A CA 1
ATOM 829 C C . LYS A 1 143 ? -18.289 3.109 -14.04 1 27.59 1559 LYS A C 1
ATOM 830 O O . LYS A 1 143 ? -18.654 2.077 -14.585 1 28.12 1559 LYS A O 1
ATOM 836 N N . LYS A 1 144 ? -17.698 3.125 -12.834 1 27.63 1560 LYS A N 1
ATOM 837 C CA . LYS A 1 144 ? -17.505 1.874 -12.071 1 26.78 1560 LYS A CA 1
ATOM 838 C C . LYS A 1 144 ? -18.506 1.662 -10.939 1 26.05 1560 LYS A C 1
ATOM 839 O O . LYS A 1 144 ? -18.469 0.609 -10.317 1 26.96 1560 LYS A O 1
ATOM 845 N N . GLY A 1 145 ? -19.387 2.63 -10.702 1 25.6 1561 GLY A N 1
ATOM 846 C CA . GLY A 1 145 ? -20.338 2.666 -9.595 1 25.47 1561 GLY A CA 1
ATOM 847 C C . GLY A 1 145 ? -19.732 3.494 -8.469 1 25.89 1561 GLY A C 1
ATOM 848 O O . GLY A 1 145 ? -18.976 4.43 -8.736 1 27.48 1561 GLY A O 1
ATOM 849 N N . TRP A 1 146 ? -20.014 3.156 -7.224 1 24.63 1562 TRP A N 1
ATOM 850 C CA . TRP A 1 146 ? -19.397 3.832 -6.087 1 25.07 1562 TRP A CA 1
ATOM 851 C C . TRP A 1 146 ? -17.984 3.255 -5.872 1 25.53 1562 TRP A C 1
ATOM 852 O O . TRP A 1 146 ? -17.699 2.139 -6.314 1 26.53 1562 TRP A O 1
ATOM 863 N N . GLY A 1 147 ? -17.118 4.035 -5.229 1 24.25 1563 GLY A N 1
ATOM 864 C CA . GLY A 1 147 ? -15.732 3.683 -4.952 1 23.22 1563 GLY A CA 1
ATOM 865 C C . GLY A 1 147 ? -15.258 4.269 -3.639 1 23.5 1563 GLY A C 1
ATOM 866 O O . GLY A 1 147 ? -16.03 4.897 -2.931 1 23.66 1563 GLY A O 1
ATOM 867 N N . LEU A 1 148 ? -13.994 4.055 -3.294 1 23.63 1564 LEU A N 1
ATOM 868 C CA . LEU A 1 148 ? -13.418 4.526 -2.054 1 25.16 1564 LEU A CA 1
ATOM 869 C C . LEU A 1 148 ? -12.306 5.51 -2.369 1 26.26 1564 LEU A C 1
ATOM 870 O O . LEU A 1 148 ? -11.521 5.249 -3.263 1 26.55 1564 LEU A O 1
ATOM 875 N N . ARG A 1 149 ? -12.218 6.619 -1.637 1 27.22 1565 ARG A N 1
ATOM 876 C CA . ARG A 1 149 ? -11.099 7.542 -1.79 1 29.9 1565 ARG A CA 1
ATOM 877 C C . ARG A 1 149 ? -10.423 7.887 -0.451 1 31.27 1565 ARG A C 1
ATOM 878 O O . ARG A 1 149 ? -11.049 7.834 0.609 1 31.75 1565 ARG A O 1
ATOM 886 N N . ALA A 1 150 ? -9.144 8.238 -0.511 1 32.31 1566 ALA A N 1
ATOM 887 C CA . ALA A 1 150 ? -8.409 8.654 0.667 1 34.16 1566 ALA A CA 1
ATOM 888 C C . ALA A 1 150 ? -8.888 10.055 1.052 1 36.68 1566 ALA A C 1
ATOM 889 O O . ALA A 1 150 ? -8.97 10.935 0.196 1 37.7 1566 ALA A O 1
ATOM 891 N N . ALA A 1 151 ? -9.265 10.254 2.303 1 37.7 1567 ALA A N 1
ATOM 892 C CA . ALA A 1 151 ? -9.647 11.582 2.808 1 39.49 1567 ALA A CA 1
ATOM 893 C C . ALA A 1 151 ? -8.427 12.332 3.414 1 41.71 1567 ALA A C 1
ATOM 894 O O . ALA A 1 151 ? -8.515 13.518 3.716 1 43.63 1567 ALA A O 1
ATOM 896 N N . LYS A 1 152 ? -7.299 11.643 3.582 1 41.69 1568 LYS A N 1
ATOM 897 C CA . LYS A 1 152 ? -6.017 12.138 4.083 1 42.5 1568 LYS A CA 1
ATOM 898 C C . LYS A 1 152 ? -4.94 11.378 3.297 1 42.71 1568 LYS A C 1
ATOM 899 O O . LYS A 1 152 ? -5.228 10.318 2.727 1 42.24 1568 LYS A O 1
ATOM 905 N N . ASP A 1 153 ? -3.681 11.862 3.297 1 42.94 1569 ASP A N 1
ATOM 906 C CA . ASP A 1 153 ? -2.579 11.124 2.65 1 43.21 1569 ASP A CA 1
ATOM 907 C C . ASP A 1 153 ? -2.396 9.818 3.446 1 42.16 1569 ASP A C 1
ATOM 908 O O . ASP A 1 153 ? -2.436 9.857 4.675 1 42.22 1569 ASP A O 1
ATOM 913 N N . LEU A 1 154 ? -2.32 8.671 2.768 1 40.96 1570 LEU A N 1
ATOM 914 C CA . LEU A 1 154 ? -2.157 7.402 3.461 1 40.39 1570 LEU A CA 1
ATOM 915 C C . LEU A 1 154 ? -0.771 6.864 3.196 1 40.64 1570 LEU A C 1
ATOM 916 O O . LEU A 1 154 ? -0.466 6.498 2.064 1 42.03 1570 LEU A O 1
ATOM 921 N N . PRO A 1 155 ? 0.069 6.75 4.226 1 39.81 1571 PRO A N 1
ATOM 922 C CA . PRO A 1 155 ? 1.4 6.15 4.017 1 39.6 1571 PRO A CA 1
ATOM 923 C C . PRO A 1 155 ? 1.369 4.718 3.43 1 39.14 1571 PRO A C 1
ATOM 924 O O . PRO A 1 155 ? 0.359 4.006 3.521 1 38.73 1571 PRO A O 1
ATOM 928 N N . SER A 1 156 ? 2.505 4.267 2.876 1 38.68 1572 SER A N 1
ATOM 929 C CA . SER A 1 156 ? 2.618 2.907 2.368 1 38.75 1572 SER A CA 1
ATOM 930 C C . SER A 1 156 ? 2.451 1.902 3.505 1 38.06 1572 SER A C 1
ATOM 931 O O . SER A 1 156 ? 2.947 2.13 4.613 1 38.25 1572 SER A O 1
ATOM 934 N N . ASN A 1 157 ? 1.718 0.809 3.236 1 37.22 1573 ASN A N 1
ATOM 935 C CA . ASN A 1 157 ? 1.429 -0.273 4.183 1 36.42 1573 ASN A CA 1
ATOM 936 C C . ASN A 1 157 ? 0.511 0.189 5.317 1 34.34 1573 ASN A C 1
ATOM 937 O O . ASN A 1 157 ? 0.769 -0.093 6.486 1 34.59 1573 ASN A O 1
ATOM 942 N N . THR A 1 158 ? -0.58 0.886 4.96 1 32.13 1574 THR A N 1
ATOM 943 C CA . THR A 1 158 ? -1.574 1.345 5.92 1 30.63 1574 THR A CA 1
ATOM 944 C C . THR A 1 158 ? -2.85 0.495 5.824 1 27.88 1574 THR A C 1
ATOM 945 O O . THR A 1 158 ? -3.391 0.311 4.734 1 26.66 1574 THR A O 1
ATOM 949 N N . PHE A 1 159 ? -3.342 -0.02 6.962 1 25.94 1575 PHE A N 1
ATOM 950 C CA . PHE A 1 159 ? -4.599 -0.759 6.994 1 24.51 1575 PHE A CA 1
ATOM 951 C C . PHE A 1 159 ? -5.741 0.205 6.612 1 24.62 1575 PHE A C 1
ATOM 952 O O . PHE A 1 159 ? -5.903 1.305 7.194 1 23.94 1575 PHE A O 1
ATOM 960 N N . VAL A 1 160 ? -6.475 -0.17 5.575 1 24.29 1576 VAL A N 1
ATOM 961 C CA . VAL A 1 160 ? -7.599 0.613 5.119 1 25.01 1576 VAL A CA 1
ATOM 962 C C . VAL A 1 160 ? -8.866 0.155 5.87 1 25.55 1576 VAL A C 1
ATOM 963 O O . VAL A 1 160 ? -9.402 0.91 6.684 1 26.56 1576 VAL A O 1
ATOM 967 N N . LEU A 1 161 ? -9.306 -1.103 5.642 1 25.09 1577 LEU A N 1
ATOM 968 C CA . LEU A 1 161 ? -10.546 -1.67 6.174 1 25.06 1577 LEU A CA 1
ATOM 969 C C . LEU A 1 161 ? -10.478 -3.207 6.084 1 22.75 1577 LEU A C 1
ATOM 970 O O . LEU A 1 161 ? -9.743 -3.743 5.224 1 22.92 1577 LEU A O 1
ATOM 975 N N . GLU A 1 162 ? -11.335 -3.912 6.846 1 19.84 1578 GLU A N 1
ATOM 976 C CA . GLU A 1 162 ? -11.435 -5.353 6.673 1 20.15 1578 GLU A CA 1
ATOM 977 C C . GLU A 1 162 ? -12.51 -5.628 5.607 1 20.55 1578 GLU A C 1
ATOM 978 O O . GLU A 1 162 ? -13.539 -4.945 5.601 1 20.69 1578 GLU A O 1
ATOM 984 N N . TYR A 1 163 ? -12.294 -6.633 4.737 1 19.86 1579 TYR A N 1
ATOM 985 C CA . TYR A 1 163 ? -13.305 -6.994 3.77 1 20.96 1579 TYR A CA 1
ATOM 986 C C . TYR A 1 163 ? -14.278 -7.902 4.509 1 20.75 1579 TYR A C 1
ATOM 987 O O . TYR A 1 163 ? -14.021 -9.085 4.598 1 22.54 1579 TYR A O 1
ATOM 996 N N . CYS A 1 164 ? -15.377 -7.364 5.049 1 19.6 1580 CYS A N 1
ATOM 997 C CA . CYS A 1 164 ? -16.344 -8.184 5.797 1 20.41 1580 CYS A CA 1
ATOM 998 C C . CYS A 1 164 ? -17.473 -8.681 4.91 1 21.38 1580 CYS A C 1
ATOM 999 O O . CYS A 1 164 ? -17.827 -8.02 3.946 1 20.93 1580 CYS A O 1
ATOM 1002 N N . GLY A 1 165 ? -18.134 -9.752 5.341 1 22.56 1581 GLY A N 1
ATOM 1003 C CA . GLY A 1 165 ? -19.316 -10.232 4.649 1 23.93 1581 GLY A CA 1
ATOM 1004 C C . GLY A 1 165 ? -19.859 -11.513 5.217 1 25.16 1581 GLY A C 1
ATOM 1005 O O . GLY A 1 165 ? -19.473 -11.932 6.304 1 25.42 1581 GLY A O 1
ATOM 1006 N N . GLU A 1 166 ? -20.744 -12.157 4.47 1 25.93 1582 GLU A N 1
ATOM 1007 C CA . GLU A 1 166 ? -21.279 -13.466 4.83 1 26.57 1582 GLU A CA 1
ATOM 1008 C C . GLU A 1 166 ? -20.33 -14.489 4.296 1 27.77 1582 GLU A C 1
ATOM 1009 O O . GLU A 1 166 ? -20.097 -14.524 3.093 1 29.44 1582 GLU A O 1
ATOM 1015 N N . VAL A 1 167 ? -19.781 -15.322 5.155 1 28.58 1583 VAL A N 1
ATOM 1016 C CA . VAL A 1 167 ? -18.868 -16.37 4.742 1 30.31 1583 VAL A CA 1
ATOM 1017 C C . VAL A 1 167 ? -19.702 -17.576 4.32 1 32.68 1583 VAL A C 1
ATOM 1018 O O . VAL A 1 167 ? -20.555 -18.069 5.066 1 33.35 1583 VAL A O 1
ATOM 1022 N N . LEU A 1 168 ? -19.532 -17.953 3.059 1 34.03 1584 LEU A N 1
ATOM 1023 C CA . LEU A 1 168 ? -20.262 -19.035 2.413 1 34.64 1584 LEU A CA 1
ATOM 1024 C C . LEU A 1 168 ? -19.38 -20.242 2.196 1 34.54 1584 LEU A C 1
ATOM 1025 O O . LEU A 1 168 ? -18.189 -20.09 1.973 1 33.38 1584 LEU A O 1
ATOM 1030 N N . ASP A 1 169 ? -19.978 -21.442 2.176 1 36.21 1585 ASP A N 1
ATOM 1031 C CA . ASP A 1 169 ? -19.293 -22.666 1.743 1 37.09 1585 ASP A CA 1
ATOM 1032 C C . ASP A 1 169 ? -19.532 -22.786 0.202 1 39.02 1585 ASP A C 1
ATOM 1033 O O . ASP A 1 169 ? -20.227 -21.944 -0.354 1 38.41 1585 ASP A O 1
ATOM 1038 N N . HIS A 1 170 ? -18.982 -23.806 -0.479 1 40.65 1586 HIS A N 1
ATOM 1039 C CA . HIS A 1 170 ? -19.189 -23.977 -1.912 1 42.22 1586 HIS A CA 1
ATOM 1040 C C . HIS A 1 170 ? -20.655 -24.152 -2.294 1 42.94 1586 HIS A C 1
ATOM 1041 O O . HIS A 1 170 ? -21.044 -23.727 -3.378 1 42.79 1586 HIS A O 1
ATOM 1048 N N . LYS A 1 171 ? -21.459 -24.801 -1.441 1 42.54 1587 LYS A N 1
ATOM 1049 C CA . LYS A 1 171 ? -22.88 -25.011 -1.74 1 42.79 1587 LYS A CA 1
ATOM 1050 C C . LYS A 1 171 ? -23.588 -23.643 -1.745 1 41.76 1587 LYS A C 1
ATOM 1051 O O . LYS A 1 171 ? -24.335 -23.327 -2.679 1 42.41 1587 LYS A O 1
ATOM 1057 N N . GLU A 1 172 ? -23.314 -22.83 -0.725 1 39.95 1588 GLU A N 1
ATOM 1058 C CA . GLU A 1 172 ? -23.843 -21.463 -0.568 1 38.98 1588 GLU A CA 1
ATOM 1059 C C . GLU A 1 172 ? -23.379 -20.546 -1.685 1 37.8 1588 GLU A C 1
ATOM 1060 O O . GLU A 1 172 ? -24.205 -19.863 -2.295 1 38.25 1588 GLU A O 1
ATOM 1066 N N . PHE A 1 173 ? -22.078 -20.591 -2.023 1 36.19 1589 PHE A N 1
ATOM 1067 C CA . PHE A 1 173 ? -21.495 -19.832 -3.13 1 35.78 1589 PHE A CA 1
ATOM 1068 C C . PHE A 1 173 ? -22.253 -20.13 -4.438 1 36.69 1589 PHE A C 1
ATOM 1069 O O . PHE A 1 173 ? -22.669 -19.197 -5.102 1 37.17 1589 PHE A O 1
ATOM 1077 N N . LYS A 1 174 ? -22.498 -21.409 -4.757 1 37.08 1590 LYS A N 1
ATOM 1078 C CA . LYS A 1 174 ? -23.248 -21.761 -5.972 1 37.84 1590 LYS A CA 1
ATOM 1079 C C . LYS A 1 174 ? -24.706 -21.256 -5.972 1 37.33 1590 LYS A C 1
ATOM 1080 O O . LYS A 1 174 ? -25.172 -20.787 -6.995 1 37.44 1590 LYS A O 1
ATOM 1086 N N . ALA A 1 175 ? -25.411 -21.35 -4.84 1 36.24 1591 ALA A N 1
ATOM 1087 C CA . ALA A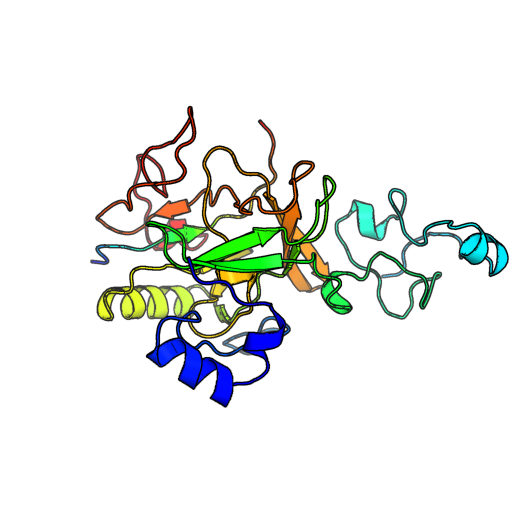 1 175 ? -26.773 -20.856 -4.721 1 35.77 1591 ALA A CA 1
ATOM 1088 C C . ALA A 1 175 ? -26.808 -19.324 -4.957 1 35.67 1591 ALA A C 1
ATOM 1089 O O . ALA A 1 175 ? -27.749 -18.814 -5.589 1 35.82 1591 ALA A O 1
ATOM 1091 N N . ARG A 1 176 ? -25.769 -18.595 -4.491 1 34.72 1592 ARG A N 1
ATOM 1092 C CA . ARG A 1 176 ? -25.695 -17.14 -4.692 1 34.61 1592 ARG A CA 1
ATOM 1093 C C . ARG A 1 176 ? -25.284 -16.815 -6.122 1 35.5 1592 ARG A C 1
ATOM 1094 O O . ARG A 1 176 ? -25.803 -15.864 -6.702 1 35.8 1592 ARG A O 1
ATOM 1102 N N . VAL A 1 177 ? -24.439 -17.652 -6.754 1 35.61 1593 VAL A N 1
ATOM 1103 C CA . VAL A 1 177 ? -24.073 -17.46 -8.163 1 37.53 1593 VAL A CA 1
ATOM 1104 C C . VAL A 1 177 ? -25.332 -17.425 -9.013 1 39.65 1593 VAL A C 1
ATOM 1105 O O . VAL A 1 177 ? -25.556 -16.433 -9.715 1 41.22 1593 VAL A O 1
ATOM 1109 N N . LYS A 1 178 ? -26.216 -18.423 -8.803 1 39.18 1594 LYS A N 1
ATOM 1110 C CA . LYS A 1 178 ? -27.493 -18.528 -9.518 1 39.6 1594 LYS A CA 1
ATOM 1111 C C . LYS A 1 178 ? -28.419 -17.331 -9.259 1 39.32 1594 LYS A C 1
ATOM 1112 O O . LYS A 1 178 ? -28.985 -16.789 -10.208 1 39.74 1594 LYS A O 1
ATOM 1118 N N . GLU A 1 179 ? -28.544 -16.901 -7.994 1 38.46 1595 GLU A N 1
ATOM 1119 C CA . GLU A 1 179 ? -29.424 -15.786 -7.632 1 38.87 1595 GLU A CA 1
ATOM 1120 C C . GLU A 1 179 ? -28.971 -14.435 -8.177 1 37.25 1595 GLU A C 1
ATOM 1121 O O . GLU A 1 179 ? -29.769 -13.721 -8.774 1 36.63 1595 GLU A O 1
ATOM 1127 N N . TYR A 1 180 ? -27.696 -14.097 -7.994 1 35.64 1596 TYR A N 1
ATOM 1128 C CA . TYR A 1 180 ? -27.148 -12.858 -8.516 1 34.05 1596 TYR A CA 1
ATOM 1129 C C . TYR A 1 180 ? -27.205 -12.818 -10.087 1 34.58 1596 TYR A C 1
ATOM 1130 O O . TYR A 1 180 ? -27.341 -11.736 -10.658 1 34.16 1596 TYR A O 1
ATOM 1139 N N . ALA A 1 181 ? -27.156 -13.989 -10.756 1 34.85 1597 ALA A N 1
ATOM 1140 C CA . ALA A 1 181 ? -27.291 -14.025 -12.211 1 36.79 1597 ALA A CA 1
ATOM 1141 C C . ALA A 1 181 ? -28.761 -13.814 -12.609 1 39.45 1597 ALA A C 1
ATOM 1142 O O . ALA A 1 181 ? -29.044 -13.107 -13.588 1 39.29 1597 ALA A O 1
ATOM 1144 N N . ARG A 1 182 ? -29.688 -14.362 -11.793 1 40.78 1598 ARG A N 1
ATOM 1145 C CA . ARG A 1 182 ? -31.136 -14.267 -11.961 1 42.47 1598 ARG A CA 1
ATOM 1146 C C . ARG A 1 182 ? -31.592 -12.82 -11.796 1 41.94 1598 ARG A C 1
ATOM 1147 O O . ARG A 1 182 ? -32.414 -12.325 -12.566 1 42.47 1598 ARG A O 1
ATOM 1155 N N . ASN A 1 183 ? -31.054 -12.133 -10.787 1 41 1599 ASN A N 1
ATOM 1156 C CA . ASN A 1 183 ? -31.405 -10.744 -10.498 1 40.09 1599 ASN A CA 1
ATOM 1157 C C . ASN A 1 183 ? -30.797 -9.743 -11.447 1 38.28 1599 ASN A C 1
ATOM 1158 O O . ASN A 1 183 ? -31.155 -8.576 -11.362 1 38.03 1599 ASN A O 1
ATOM 1163 N N . LYS A 1 184 ? -29.858 -10.164 -12.31 1 37.26 1600 LYS A N 1
ATOM 1164 C CA . LYS A 1 184 ? -29.188 -9.266 -13.248 1 36.73 1600 LYS A CA 1
ATOM 1165 C C . LYS A 1 184 ? -28.345 -8.217 -12.508 1 35.59 1600 LYS A C 1
ATOM 1166 O O . LYS A 1 184 ? -28.344 -7.052 -12.89 1 35.9 1600 LYS A O 1
ATOM 1172 N N . ASN A 1 185 ? -27.655 -8.635 -11.428 1 33.49 1601 ASN A N 1
ATOM 1173 C CA . ASN A 1 185 ? -26.804 -7.735 -10.657 1 32.95 1601 ASN A CA 1
ATOM 1174 C C . ASN A 1 185 ? -25.637 -7.289 -11.516 1 33.06 1601 ASN A C 1
ATOM 1175 O O . ASN A 1 185 ? -25.125 -8.089 -12.311 1 32.75 1601 ASN A O 1
ATOM 1180 N N . ILE A 1 186 ? -25.215 -6.018 -11.368 1 32.11 1602 ILE A N 1
ATOM 1181 C CA . ILE A 1 186 ? -24.076 -5.527 -12.14 1 32.31 1602 ILE A CA 1
ATOM 1182 C C . ILE A 1 186 ? -22.808 -5.855 -11.352 1 30.12 1602 ILE A C 1
ATOM 1183 O O . ILE A 1 186 ? -21.867 -6.463 -11.897 1 30.36 1602 ILE A O 1
ATOM 1188 N N . HIS A 1 187 ? -22.809 -5.469 -10.059 1 27.65 1603 HIS A N 1
ATOM 1189 C CA . HIS A 1 187 ? -21.676 -5.571 -9.159 1 26.03 1603 HIS A CA 1
ATOM 1190 C C . HIS A 1 187 ? -21.551 -6.885 -8.492 1 26.61 1603 HIS A C 1
ATOM 1191 O O . HIS A 1 187 ? -22.531 -7.433 -7.963 1 26.44 1603 HIS A O 1
ATOM 1198 N N . TYR A 1 188 ? -20.308 -7.384 -8.473 1 26.34 1604 TYR A N 1
ATOM 1199 C CA . TYR A 1 188 ? -20.022 -8.64 -7.795 1 25.6 1604 TYR A CA 1
ATOM 1200 C C . TYR A 1 188 ? -19.193 -8.418 -6.519 1 23.26 1604 TYR A C 1
ATOM 1201 O O . TYR A 1 188 ? -18.277 -7.611 -6.525 1 22.32 1604 TYR A O 1
ATOM 1210 N N . TYR A 1 189 ? -19.518 -9.141 -5.416 1 21.47 1605 TYR A N 1
ATOM 1211 C CA . TYR A 1 189 ? -18.835 -8.916 -4.144 1 20.39 1605 TYR A CA 1
ATOM 1212 C C . TYR A 1 189 ? -18.318 -10.215 -3.472 1 21.3 1605 TYR A C 1
ATOM 1213 O O . TYR A 1 189 ? -18.296 -10.281 -2.258 1 23.04 1605 TYR A O 1
ATOM 1222 N N . PHE A 1 190 ? -17.832 -11.186 -4.244 1 21.16 1606 PHE A N 1
ATOM 1223 C CA . PHE A 1 190 ? -17.3 -12.448 -3.729 1 22.12 1606 PHE A CA 1
ATOM 1224 C C . PHE A 1 190 ? -15.797 -12.337 -3.679 1 23.06 1606 PHE A C 1
ATOM 1225 O O . PHE A 1 190 ? -15.173 -12.029 -4.7 1 22.63 1606 PHE A O 1
ATOM 1233 N N . MET A 1 191 ? -15.22 -12.616 -2.512 1 22.99 1607 MET A N 1
ATOM 1234 C CA . MET A 1 191 ? -13.786 -12.587 -2.243 1 23.84 1607 MET A CA 1
ATOM 1235 C C . MET A 1 191 ? -13.366 -14 -1.789 1 25.17 1607 MET A C 1
ATOM 1236 O O . MET A 1 191 ? -13.955 -14.509 -0.822 1 26.05 1607 MET A O 1
ATOM 1241 N N . ALA A 1 192 ? -12.372 -14.643 -2.448 1 24.45 1608 ALA A N 1
ATOM 1242 C CA . ALA A 1 192 ? -11.916 -15.959 -1.97 1 26.34 1608 ALA A CA 1
ATOM 1243 C C . ALA A 1 192 ? -11.239 -15.781 -0.593 1 28.8 1608 ALA A C 1
ATOM 1244 O O . ALA A 1 192 ? -10.545 -14.781 -0.389 1 30.13 1608 ALA A O 1
ATOM 1246 N N . LEU A 1 193 ? -11.532 -16.635 0.388 1 30.08 1609 LEU A N 1
ATOM 1247 C CA . LEU A 1 193 ? -10.922 -16.475 1.726 1 32.35 1609 LEU A CA 1
ATOM 1248 C C . LEU A 1 193 ? -9.949 -17.654 1.948 1 36.01 1609 LEU A C 1
ATOM 1249 O O . LEU A 1 193 ? -8.746 -17.436 2.113 1 36.9 1609 LEU A O 1
ATOM 1254 N N . LYS A 1 194 ? -10.448 -18.889 1.865 1 37.96 1610 LYS A N 1
ATOM 1255 C CA . 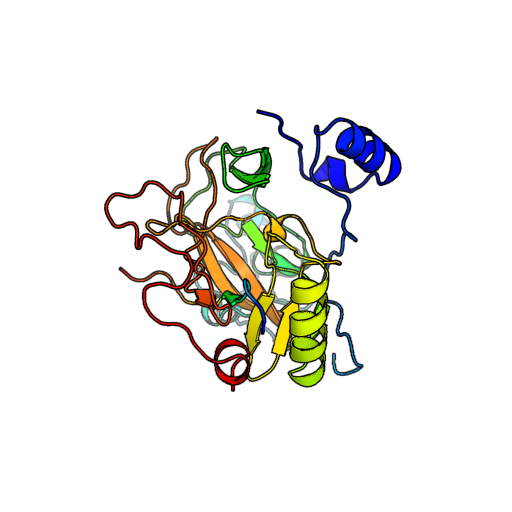LYS A 1 194 ? -9.639 -20.103 2.012 1 41.33 1610 LYS A CA 1
ATOM 1256 C C . LYS A 1 194 ? -10.365 -21.256 1.333 1 45.5 1610 LYS A C 1
ATOM 1257 O O . LYS A 1 194 ? -11.582 -21.198 1.193 1 46.79 1610 LYS A O 1
ATOM 1263 N N . ASN A 1 195 ? -9.626 -22.279 0.867 1 47.3 1611 ASN A N 1
ATOM 1264 C CA . ASN A 1 195 ? -10.127 -23.482 0.181 1 49.65 1611 ASN A CA 1
ATOM 1265 C C . ASN A 1 195 ? -11.531 -23.284 -0.569 1 50.63 1611 ASN A C 1
ATOM 1266 O O . ASN A 1 195 ? -11.529 -22.727 -1.663 1 50.23 1611 ASN A O 1
ATOM 1271 N N . ASP A 1 196 ? -12.694 -23.705 -0.001 1 51.35 1612 ASP A N 1
ATOM 1272 C CA . ASP A 1 196 ? -13.991 -23.535 -0.703 1 51.61 1612 ASP A CA 1
ATOM 1273 C C . ASP A 1 196 ? -14.855 -22.361 -0.168 1 49.97 1612 ASP A C 1
ATOM 1274 O O . ASP A 1 196 ? -15.965 -22.129 -0.669 1 50.17 1612 ASP A O 1
ATOM 1279 N N . GLU A 1 197 ? -14.328 -21.638 0.858 1 47.59 1613 GLU A N 1
ATOM 1280 C CA . GLU A 1 197 ? -14.927 -20.518 1.578 1 45.31 1613 GLU A CA 1
ATOM 1281 C C . GLU A 1 197 ? -14.767 -19.179 0.881 1 41.4 1613 GLU A C 1
ATOM 1282 O O . GLU A 1 197 ? -13.683 -18.844 0.413 1 42.2 1613 GLU A O 1
ATOM 1288 N N . ILE A 1 198 ? -15.858 -18.419 0.807 1 36.92 1614 ILE A N 1
ATOM 1289 C CA . ILE A 1 198 ? -15.899 -17.146 0.093 1 33.21 1614 ILE A CA 1
ATOM 1290 C C . ILE A 1 198 ? -16.58 -16.123 0.964 1 29.97 1614 ILE A C 1
ATOM 1291 O O . ILE A 1 198 ? -17.642 -16.411 1.521 1 30.23 1614 ILE A O 1
ATOM 1296 N N . ILE A 1 199 ? -16.017 -14.92 1.042 1 27.34 1615 ILE A N 1
ATOM 1297 C CA . ILE A 1 199 ? -16.665 -13.836 1.738 1 27.2 1615 ILE A CA 1
ATOM 1298 C C . ILE A 1 199 ? -17.581 -13.141 0.686 1 28.07 1615 ILE A C 1
ATOM 1299 O O . ILE A 1 199 ? -17.131 -12.729 -0.384 1 28.38 1615 ILE A O 1
ATOM 1304 N N . ASP A 1 200 ? -18.875 -13.086 0.974 1 28.09 1616 ASP A N 1
ATOM 1305 C CA . ASP A 1 200 ? -19.845 -12.455 0.1 1 27.72 1616 ASP A CA 1
ATOM 1306 C C . ASP A 1 200 ? -20.335 -11.139 0.771 1 27.02 1616 ASP A C 1
ATOM 1307 O O . ASP A 1 200 ? -21.038 -11.187 1.796 1 26.89 1616 ASP A O 1
ATOM 1312 N N . ALA A 1 201 ? -19.97 -9.99 0.211 1 25.72 1617 ALA A N 1
ATOM 1313 C CA . ALA A 1 201 ? -20.388 -8.684 0.748 1 25.99 1617 ALA A CA 1
ATOM 1314 C C . ALA A 1 201 ? -21.555 -8.06 -0.029 1 27.49 1617 ALA A C 1
ATOM 1315 O O . ALA A 1 201 ? -21.76 -6.857 0.069 1 28.08 1617 ALA A O 1
ATOM 1317 N N . THR A 1 202 ? -22.315 -8.863 -0.802 1 27.73 1618 THR A N 1
ATOM 1318 C CA . THR A 1 202 ? -23.425 -8.342 -1.593 1 28.81 1618 THR A CA 1
ATOM 1319 C C . THR A 1 202 ? -24.56 -7.776 -0.75 1 30.71 1618 THR A C 1
ATOM 1320 O O . THR A 1 202 ? -25.067 -6.706 -1.053 1 31.94 1618 THR A O 1
ATOM 1324 N N . GLN A 1 203 ? -24.978 -8.511 0.28 1 30.11 1619 GLN A N 1
ATOM 1325 C CA . GLN A 1 203 ? -26.115 -8.177 1.103 1 31.11 1619 GLN A CA 1
ATOM 1326 C C . GLN A 1 203 ? -25.684 -7.634 2.465 1 30.78 1619 GLN A C 1
ATOM 1327 O O . GLN A 1 203 ? -26.383 -6.811 3.044 1 31.81 1619 GLN A O 1
ATOM 1333 N N . LYS A 1 204 ? -24.565 -8.131 3.001 1 29.85 1620 LYS A N 1
ATOM 1334 C CA . LYS A 1 204 ? -24.035 -7.724 4.302 1 29.21 1620 LYS A CA 1
ATOM 1335 C C . LYS A 1 204 ? -22.559 -7.491 4.158 1 28.05 1620 LYS A C 1
ATOM 1336 O O . LYS A 1 204 ? -21.859 -8.33 3.604 1 28.19 1620 LYS A O 1
ATOM 1342 N N . GLY A 1 205 ? -22.082 -6.382 4.691 1 26.71 1621 GLY A N 1
ATOM 1343 C CA . GLY A 1 205 ? -20.669 -6.042 4.614 1 26.38 1621 GLY A CA 1
ATOM 1344 C C . GLY A 1 205 ? -20.397 -4.681 5.213 1 26.34 1621 GLY A C 1
ATOM 1345 O O . GLY A 1 205 ? -21.154 -4.214 6.053 1 26.91 1621 GLY A O 1
ATOM 1346 N N . ASN A 1 206 ? -19.309 -4.056 4.813 1 24.67 1622 ASN A N 1
ATOM 1347 C CA . ASN A 1 206 ? -18.946 -2.745 5.286 1 23.74 1622 ASN A CA 1
ATOM 1348 C C . ASN A 1 206 ? -18.477 -1.894 4.076 1 23.98 1622 ASN A C 1
ATOM 1349 O O . ASN A 1 206 ? -18.726 -2.299 2.941 1 24.33 1622 ASN A O 1
ATOM 1354 N N . CYS A 1 207 ? -17.823 -0.754 4.271 1 23.44 1623 CYS A N 1
ATOM 1355 C CA . CYS A 1 207 ? -17.415 0.098 3.146 1 23.62 1623 CYS A CA 1
ATOM 1356 C C . CYS A 1 207 ? -16.252 -0.446 2.312 1 22.39 1623 CYS A C 1
ATOM 1357 O O . CYS A 1 207 ? -15.996 0.086 1.211 1 23.22 1623 CYS A O 1
ATOM 1360 N N . SER A 1 208 ? -15.609 -1.539 2.753 1 20.51 1624 SER A N 1
ATOM 1361 C CA . SER A 1 208 ? -14.57 -2.169 1.924 1 19.92 1624 SER A CA 1
ATOM 1362 C C . SER A 1 208 ? -15.193 -2.76 0.629 1 19.84 1624 SER A C 1
ATOM 1363 O O . SER A 1 208 ? -14.474 -2.916 -0.376 1 18.88 1624 SER A O 1
ATOM 1366 N N . ARG A 1 209 ? -16.524 -3.083 0.649 1 20.09 1625 ARG A N 1
ATOM 1367 C CA . ARG A 1 209 ? -17.24 -3.597 -0.539 1 21.54 1625 ARG A CA 1
ATOM 1368 C C . ARG A 1 209 ? -17.267 -2.577 -1.716 1 21.71 1625 ARG A C 1
ATOM 1369 O O . ARG A 1 209 ? -17.679 -2.936 -2.82 1 22.08 1625 ARG A O 1
ATOM 1377 N N . PHE A 1 210 ? -16.861 -1.309 -1.474 1 21.23 1626 PHE A N 1
ATOM 1378 C CA . PHE A 1 210 ? -16.828 -0.26 -2.484 1 21.6 1626 PHE A CA 1
ATOM 1379 C C . PHE A 1 210 ? -15.501 -0.135 -3.226 1 21.46 1626 PHE A C 1
ATOM 1380 O O . PHE A 1 210 ? -15.422 0.654 -4.168 1 23.24 1626 PHE A O 1
ATOM 1388 N N . MET A 1 211 ? -14.453 -0.835 -2.769 1 19.88 1627 MET A N 1
ATOM 1389 C CA . MET A 1 211 ? -13.171 -0.714 -3.414 1 20.35 1627 MET A CA 1
ATOM 1390 C C . MET A 1 211 ? -13.178 -1.329 -4.834 1 19.7 1627 MET A C 1
ATOM 1391 O O . MET A 1 211 ? -13.453 -2.531 -5.012 1 19.23 1627 MET A O 1
ATOM 1396 N N . ASN A 1 212 ? -12.888 -0.474 -5.843 1 19.3 1628 ASN A N 1
ATOM 1397 C CA . ASN A 1 212 ? -12.848 -0.861 -7.247 1 20.16 1628 ASN A CA 1
ATOM 1398 C C . ASN A 1 212 ? -11.508 -1.503 -7.637 1 20.64 1628 ASN A C 1
ATOM 1399 O O . ASN A 1 212 ? -10.591 -1.602 -6.814 1 20.55 1628 ASN A O 1
ATOM 1404 N N . HIS A 1 213 ? -11.467 -2.1 -8.827 1 21.23 1629 HIS A N 1
ATOM 1405 C CA . HIS A 1 213 ? -10.282 -2.724 -9.36 1 22.94 1629 HIS A CA 1
ATOM 1406 C C . HIS A 1 213 ? -9.439 -1.72 -10.083 1 26.3 1629 HIS A C 1
ATOM 1407 O O . HIS A 1 213 ? -9.987 -0.9 -10.8 1 26.91 1629 HIS A O 1
ATOM 1414 N N . SER A 1 214 ? -8.099 -1.865 -10.002 1 28.34 1630 SER A N 1
ATOM 1415 C CA . SER A 1 214 ? -7.175 -1.176 -10.898 1 30.4 1630 SER A CA 1
ATOM 1416 C C . SER A 1 214 ? -6.083 -2.147 -11.339 1 31.5 1630 SER A C 1
ATOM 1417 O O . SER A 1 214 ? -5.591 -2.944 -10.524 1 30.53 1630 SER A O 1
ATOM 1420 N N . CYS A 1 215 ? -5.672 -2.04 -12.611 1 32.47 1631 CYS A N 1
ATOM 1421 C CA . CYS A 1 215 ? -4.554 -2.807 -13.158 1 33.77 1631 CYS A CA 1
ATOM 1422 C C . CYS A 1 215 ? -3.205 -2.252 -12.644 1 36.16 1631 CYS A C 1
ATOM 1423 O O . CYS A 1 215 ? -2.208 -2.966 -12.708 1 37.93 1631 CYS A O 1
ATOM 1426 N N . GLU A 1 216 ? -3.168 -0.994 -12.142 1 36.01 1632 GLU A N 1
ATOM 1427 C CA . GLU A 1 216 ? -2.026 -0.362 -11.476 1 36.34 1632 GLU A CA 1
ATOM 1428 C C . GLU A 1 216 ? -2.557 -0.029 -10.065 1 34.47 1632 GLU A C 1
ATOM 1429 O O . GLU A 1 216 ? -2.898 1.128 -9.769 1 34.75 1632 GLU A O 1
ATOM 1435 N N . PRO A 1 217 ? -2.735 -1.049 -9.204 1 32.3 1633 PRO A N 1
ATOM 1436 C CA . PRO A 1 217 ? -3.358 -0.788 -7.903 1 31.91 1633 PRO A CA 1
ATOM 1437 C C . PRO A 1 217 ? -2.51 0.006 -6.894 1 32.33 1633 PRO A C 1
ATOM 1438 O O . PRO A 1 217 ? -1.285 0.105 -7.037 1 34.41 1633 PRO A O 1
ATOM 1442 N N . ASN A 1 218 ? -3.167 0.601 -5.91 1 29.48 1634 ASN A N 1
ATOM 1443 C CA . ASN A 1 218 ? -2.465 1.269 -4.833 1 28.97 1634 ASN A CA 1
ATOM 1444 C C . ASN A 1 218 ? -2.761 0.608 -3.451 1 27.47 1634 ASN A C 1
ATOM 1445 O O . ASN A 1 218 ? -2.332 1.141 -2.437 1 26.97 1634 ASN A O 1
ATOM 1450 N N . CYS A 1 219 ? -3.515 -0.527 -3.446 1 26.47 1635 CYS A N 1
ATOM 1451 C CA . CYS A 1 219 ? -3.879 -1.362 -2.3 1 26.21 1635 CYS A CA 1
ATOM 1452 C C . CYS A 1 219 ? -3.705 -2.835 -2.646 1 25.34 1635 CYS A C 1
ATOM 1453 O O . CYS A 1 219 ? -3.62 -3.218 -3.814 1 24.05 1635 CYS A O 1
ATOM 1456 N N . GLU A 1 220 ? -3.672 -3.66 -1.605 1 24.65 1636 GLU A N 1
ATOM 1457 C CA . GLU A 1 220 ? -3.581 -5.109 -1.765 1 24.55 1636 GLU A CA 1
ATOM 1458 C C . GLU A 1 220 ? -4.348 -5.773 -0.639 1 23.92 1636 GLU A C 1
ATOM 1459 O O . GLU A 1 220 ? -4.525 -5.172 0.428 1 24.61 1636 GLU A O 1
ATOM 1465 N N . THR A 1 221 ? -4.77 -7.01 -0.847 1 23.43 1637 THR A N 1
ATOM 1466 C CA . THR A 1 221 ? -5.363 -7.775 0.263 1 23.89 1637 THR A CA 1
ATOM 1467 C C . THR A 1 221 ? -4.204 -8.374 1.089 1 24.01 1637 THR A C 1
ATOM 1468 O O . THR A 1 221 ? -3.125 -8.657 0.548 1 24.69 1637 THR A O 1
ATOM 1472 N N . GLN A 1 222 ? -4.454 -8.62 2.371 1 23.23 1638 GLN A N 1
ATOM 1473 C CA . GLN A 1 222 ? -3.58 -9.352 3.284 1 23.18 1638 GLN A CA 1
ATOM 1474 C C . GLN A 1 222 ? -4.494 -10.237 4.145 1 22.92 1638 GLN A C 1
ATOM 1475 O O . GLN A 1 222 ? -5.527 -9.776 4.635 1 23.24 1638 GLN A O 1
ATOM 1481 N N . LYS A 1 223 ? -4.146 -11.508 4.278 1 22.41 1639 LYS A N 1
ATOM 1482 C CA . LYS A 1 223 ? -4.914 -12.433 5.098 1 23.29 1639 LYS A CA 1
ATOM 1483 C C . LYS A 1 223 ? -4.32 -12.475 6.492 1 24.43 1639 LYS A C 1
ATOM 1484 O O . LYS A 1 223 ? -3.188 -12.9 6.679 1 25.5 1639 LYS A O 1
ATOM 1490 N N . TRP A 1 224 ? -5.084 -12.008 7.463 1 23.75 1640 TRP A N 1
ATOM 1491 C CA . TRP A 1 224 ? -4.672 -11.922 8.847 1 24.3 1640 TRP A CA 1
ATOM 1492 C C . TRP A 1 224 ? -5.46 -12.914 9.71 1 25.16 1640 TRP A C 1
ATOM 1493 O O . TRP A 1 224 ? -6.587 -13.258 9.372 1 25.46 1640 TRP A O 1
ATOM 1504 N N . THR A 1 225 ? -4.834 -13.417 10.775 1 24.64 1641 THR A N 1
ATOM 1505 C CA . THR A 1 225 ? -5.472 -14.311 11.732 1 26.35 1641 THR A CA 1
ATOM 1506 C C . THR A 1 225 ? -5.81 -13.492 12.987 1 26.35 1641 THR A C 1
ATOM 1507 O O . THR A 1 225 ? -4.93 -12.837 13.548 1 24.99 1641 THR A O 1
ATOM 1511 N N . VAL A 1 226 ? -7.091 -13.502 13.382 1 27.61 1642 VAL A N 1
ATOM 1512 C CA . VAL A 1 226 ? -7.608 -12.849 14.566 1 30.19 1642 VAL A CA 1
ATOM 1513 C C . VAL A 1 226 ? -8.382 -13.917 15.313 1 31.84 1642 VAL A C 1
ATOM 1514 O O . VAL A 1 226 ? -9.386 -14.396 14.792 1 32.3 1642 VAL A O 1
ATOM 1518 N N . ASN A 1 227 ? -7.917 -14.316 16.501 1 32.38 1643 ASN A N 1
ATOM 1519 C CA . ASN A 1 227 ? -8.542 -15.361 17.302 1 34.4 1643 ASN A CA 1
ATOM 1520 C C . ASN A 1 227 ? -8.603 -16.702 16.568 1 35.06 1643 ASN A C 1
ATOM 1521 O O . ASN A 1 227 ? -9.62 -17.399 16.609 1 36.12 1643 ASN A O 1
ATOM 1526 N N . GLY A 1 228 ? -7.519 -17.045 15.886 1 34.11 1644 GLY A N 1
ATOM 1527 C CA . GLY A 1 228 ? -7.45 -18.28 15.122 1 33.67 1644 GLY A CA 1
ATOM 1528 C C . GLY A 1 228 ? -8.321 -18.318 13.881 1 33.89 1644 GLY A C 1
ATOM 1529 O O . GLY A 1 228 ? -8.372 -19.354 13.208 1 35.03 1644 GLY A O 1
ATOM 1530 N N . GLN A 1 229 ? -8.998 -17.195 13.544 1 32.16 1645 GLN A N 1
ATOM 1531 C CA . GLN A 1 229 ? -9.873 -17.089 12.386 1 31.73 1645 GLN A CA 1
ATOM 1532 C C . GLN A 1 229 ? -9.225 -16.24 11.311 1 29.73 1645 GLN A C 1
ATOM 1533 O O . GLN A 1 229 ? -8.67 -15.193 11.608 1 27.87 1645 GLN A O 1
ATOM 1539 N N . LEU A 1 230 ? -9.323 -16.681 10.057 1 28.83 1646 LEU A N 1
ATOM 1540 C CA . LEU A 1 230 ? -8.747 -15.946 8.946 1 29.04 1646 LEU A CA 1
ATOM 1541 C C . LEU A 1 230 ? -9.678 -14.82 8.51 1 29.57 1646 LEU A C 1
ATOM 1542 O O . LEU A 1 230 ? -10.892 -14.988 8.477 1 30.87 1646 LEU A O 1
ATOM 1547 N N . ARG A 1 231 ? -9.105 -13.66 8.224 1 28.46 1647 ARG A N 1
ATOM 1548 C CA . ARG A 1 231 ? -9.792 -12.434 7.826 1 28.31 1647 ARG A CA 1
ATOM 1549 C C . ARG A 1 231 ? -9.003 -11.765 6.727 1 27.86 1647 ARG A C 1
ATOM 1550 O O . ARG A 1 231 ? -7.787 -11.964 6.636 1 28.51 1647 ARG A O 1
ATOM 1558 N N . VAL A 1 232 ? -9.696 -11.06 5.824 1 26.2 1648 VAL A N 1
ATOM 1559 C CA . VAL A 1 232 ? -9.013 -10.377 4.724 1 24.15 1648 VAL A CA 1
ATOM 1560 C C . VAL A 1 232 ? -9.12 -8.902 4.962 1 23.55 1648 VAL A C 1
ATOM 1561 O O . VAL A 1 232 ? -10.219 -8.408 5.132 1 23.12 1648 VAL A O 1
ATOM 1565 N N . GLY A 1 233 ? -8.012 -8.185 4.881 1 23.52 1649 GLY A N 1
ATOM 1566 C CA . GLY A 1 233 ? -8.038 -6.727 4.948 1 23.15 1649 GLY A CA 1
ATOM 1567 C C . GLY A 1 233 ? -7.38 -6.082 3.738 1 20.5 1649 GLY A C 1
ATOM 1568 O O . GLY A 1 233 ? -6.557 -6.707 3.096 1 19.35 1649 GLY A O 1
ATOM 1569 N N . PHE A 1 234 ? -7.691 -4.809 3.462 1 20.95 1650 PHE A N 1
ATOM 1570 C CA . PHE A 1 234 ? -7.061 -4.018 2.394 1 22.65 1650 PHE A CA 1
ATOM 1571 C C . PHE A 1 234 ? -5.968 -3.146 3.02 1 22.88 1650 PHE A C 1
ATOM 1572 O O . PHE A 1 234 ? -6.194 -2.54 4.053 1 22.2 1650 PHE A O 1
ATOM 1580 N N . PHE A 1 235 ? -4.789 -3.09 2.394 1 23.6 1651 PHE A N 1
ATOM 1581 C CA . PHE A 1 235 ? -3.649 -2.312 2.873 1 24.04 1651 PHE A CA 1
ATOM 1582 C C . PHE A 1 235 ? -3.069 -1.511 1.723 1 25.71 1651 PHE A C 1
ATOM 1583 O O . PHE A 1 235 ? -2.881 -2.074 0.646 1 25.08 1651 PHE A O 1
ATOM 1591 N N . THR A 1 236 ? -2.696 -0.23 1.951 1 27.86 1652 THR A N 1
ATOM 1592 C CA . THR A 1 236 ? -2.044 0.532 0.882 1 30.35 1652 THR A CA 1
ATOM 1593 C C . THR A 1 236 ? -0.689 -0.101 0.543 1 33.03 1652 THR A C 1
ATOM 1594 O O . THR A 1 236 ? -0.006 -0.715 1.364 1 33.18 1652 THR A O 1
ATOM 1598 N N . THR A 1 237 ? -0.376 -0.031 -0.702 1 34.97 1653 THR A N 1
ATOM 1599 C CA . THR A 1 237 ? 0.811 -0.579 -1.31 1 37.58 1653 THR A CA 1
ATOM 1600 C C . THR A 1 237 ? 1.846 0.56 -1.62 1 39.27 1653 THR A C 1
ATOM 1601 O O . THR A 1 237 ? 2.961 0.27 -2.049 1 40.2 1653 THR A O 1
ATOM 1605 N N . LYS A 1 238 ? 1.465 1.835 -1.421 1 39.3 1654 LYS A N 1
ATOM 1606 C CA . LYS A 1 238 ? 2.289 3.007 -1.691 1 40.55 1654 LYS A CA 1
ATOM 1607 C C . LYS A 1 238 ? 1.714 4.212 -0.929 1 42.17 1654 LYS A C 1
ATOM 1608 O O . LYS A 1 238 ? 0.648 4.101 -0.313 1 42.47 1654 LYS A O 1
ATOM 1614 N N . LEU A 1 239 ? 2.41 5.367 -0.957 1 43.24 1655 LEU A N 1
ATOM 1615 C CA . LEU A 1 239 ? 1.896 6.599 -0.349 1 44.76 1655 LEU A CA 1
ATOM 1616 C C . LEU A 1 239 ? 0.744 7.034 -1.258 1 43.97 1655 LEU A C 1
ATOM 1617 O O . LEU A 1 239 ? 0.988 7.339 -2.412 1 44.48 1655 LEU A O 1
ATOM 1622 N N . VAL A 1 240 ? -0.499 6.955 -0.766 1 42.86 1656 VAL A N 1
ATOM 1623 C CA . VAL A 1 240 ? -1.675 7.313 -1.539 1 42.08 1656 VAL A CA 1
ATOM 1624 C C . VAL A 1 240 ? -2.029 8.723 -1.156 1 42.34 1656 VAL A C 1
ATOM 1625 O O . VAL A 1 240 ? -2.429 8.969 -0.021 1 42.19 1656 VAL A O 1
ATOM 1629 N N . PRO A 1 241 ? -1.875 9.677 -2.085 1 42.16 1657 PRO A N 1
ATOM 1630 C CA . PRO A 1 241 ? -2.195 11.071 -1.739 1 42.36 1657 PRO A CA 1
ATOM 1631 C C . PRO A 1 241 ? -3.686 11.266 -1.504 1 42.48 1657 PRO A C 1
ATOM 1632 O O . PRO A 1 241 ? -4.503 10.578 -2.116 1 41.88 1657 PRO A O 1
ATOM 1636 N N . SER A 1 242 ? -4.027 12.216 -0.621 1 42.56 1658 SER A N 1
ATOM 1637 C CA . SER A 1 242 ? -5.386 12.602 -0.25 1 43.2 1658 SER A CA 1
ATOM 1638 C C . SER A 1 242 ? -6.212 12.908 -1.492 1 43.29 1658 SER A C 1
ATOM 1639 O O . SER A 1 242 ? -5.742 13.603 -2.383 1 43.89 1658 SER A O 1
ATOM 1642 N N . GLY A 1 243 ? -7.404 12.333 -1.573 1 42.46 1659 GLY A N 1
ATOM 1643 C CA . GLY A 1 243 ? -8.281 12.539 -2.72 1 41.58 1659 GLY A CA 1
ATOM 1644 C C . GLY A 1 243 ? -8.148 11.48 -3.796 1 39.88 1659 GLY A C 1
ATOM 1645 O O . GLY A 1 243 ? -8.953 11.449 -4.723 1 39.42 1659 GLY A O 1
ATOM 1646 N N . SER A 1 244 ? -7.128 10.608 -3.688 1 38.47 1660 SER A N 1
ATOM 1647 C CA . SER A 1 244 ? -6.901 9.561 -4.67 1 37.48 1660 SER A CA 1
ATOM 1648 C C . SER A 1 244 ? -7.782 8.374 -4.383 1 34.66 1660 SER A C 1
ATOM 1649 O O . SER A 1 244 ? -7.962 7.993 -3.215 1 34.48 1660 SER A O 1
ATOM 1652 N N . GLU A 1 245 ? -8.296 7.754 -5.458 1 31.54 1661 GLU A N 1
ATOM 1653 C CA . GLU A 1 245 ? -9.138 6.59 -5.325 1 30 1661 GLU A CA 1
ATOM 1654 C C . GLU A 1 245 ? -8.279 5.399 -4.909 1 29.82 1661 GLU A C 1
ATOM 1655 O O . GLU A 1 245 ? -7.142 5.249 -5.348 1 30.47 1661 GLU A O 1
ATOM 1661 N N . LEU A 1 246 ? -8.821 4.577 -4.032 1 28.62 1662 LEU A N 1
ATOM 1662 C CA . LEU A 1 246 ? -8.19 3.378 -3.508 1 27.22 1662 LEU A CA 1
ATOM 1663 C C . LEU A 1 246 ? -8.681 2.207 -4.289 1 24.8 1662 LEU A C 1
ATOM 1664 O O . LEU A 1 246 ? -9.883 2.06 -4.464 1 24.68 1662 LEU A O 1
ATOM 1669 N N . MET A 1 247 ? -7.763 1.405 -4.808 1 23.67 1663 MET A N 1
ATOM 1670 C CA . MET A 1 247 ? -8.13 0.282 -5.689 1 23.41 1663 MET A CA 1
ATOM 1671 C C . MET A 1 247 ? -7.164 -0.887 -5.508 1 23.56 1663 MET A C 1
ATOM 1672 O O . MET A 1 247 ? -5.975 -0.698 -5.218 1 24.47 1663 MET A O 1
ATOM 1677 N N . PHE A 1 248 ? -7.666 -2.093 -5.686 1 23.16 1664 PHE A N 1
ATOM 1678 C CA . PHE A 1 248 ? -6.818 -3.282 -5.634 1 23.2 1664 PHE A CA 1
ATOM 1679 C C . PHE A 1 248 ? -6.904 -4.036 -6.937 1 24.94 1664 PHE A C 1
ATOM 1680 O O . PHE A 1 248 ? -7.786 -3.759 -7.753 1 25.05 1664 PHE A O 1
ATOM 1688 N N . ASP A 1 249 ? -5.955 -4.934 -7.178 1 26.01 1665 ASP A N 1
ATOM 1689 C CA . ASP A 1 249 ? -5.969 -5.723 -8.401 1 27.19 1665 ASP A CA 1
ATOM 1690 C C . ASP A 1 249 ? -6.812 -6.914 -7.986 1 27.91 1665 ASP A C 1
ATOM 1691 O O . ASP A 1 249 ? -6.363 -7.762 -7.2 1 28.63 1665 ASP A O 1
ATOM 1696 N N . TYR A 1 250 ? -8.053 -6.986 -8.501 1 26.69 1666 TYR A N 1
ATOM 1697 C CA . TYR A 1 250 ? -8.971 -8.05 -8.115 1 26.4 1666 TYR A CA 1
ATOM 1698 C C . TYR A 1 250 ? -8.428 -9.397 -8.393 1 28.38 1666 TYR A C 1
ATOM 1699 O O . TYR A 1 250 ? -8.927 -10.35 -7.802 1 28.73 1666 TYR A O 1
ATOM 1708 N N . GLN A 1 251 ? -7.534 -9.544 -9.464 1 30.21 1667 GLN A N 1
ATOM 1709 C CA . GLN A 1 251 ? -7.048 -10.845 -9.952 1 31.52 1667 GLN A CA 1
ATOM 1710 C C . GLN A 1 251 ? -8.282 -11.747 -10.163 1 32.26 1667 GLN A C 1
ATOM 1711 O O . GLN A 1 251 ? -8.336 -12.859 -9.663 1 34.07 1667 GLN A O 1
ATOM 1717 N N . PHE A 1 252 ? -9.334 -11.155 -10.718 1 31.03 1668 PHE A N 1
ATOM 1718 C CA . PHE A 1 252 ? -10.656 -11.711 -10.885 1 31.12 1668 PHE A CA 1
ATOM 1719 C C . PHE A 1 252 ? -10.711 -12.988 -11.712 1 32.38 1668 PHE A C 1
ATOM 1720 O O . PHE A 1 252 ? -10.095 -13.109 -12.774 1 32.15 1668 PHE A O 1
ATOM 1728 N N . GLN A 1 253 ? -11.422 -13.978 -11.166 1 33.66 1669 GLN A N 1
ATOM 1729 C CA . GLN A 1 253 ? -11.631 -15.275 -11.789 1 34.64 1669 GLN A CA 1
ATOM 1730 C C . GLN A 1 253 ? -13.039 -15.192 -12.273 1 35.1 1669 GLN A C 1
ATOM 1731 O O . GLN A 1 253 ? -13.955 -15.299 -11.46 1 35.06 1669 GLN A O 1
ATOM 1737 N N . ARG A 1 254 ? -13.22 -14.877 -13.567 1 35.63 1670 ARG A N 1
ATOM 1738 C CA . ARG A 1 254 ? -14.547 -14.68 -14.123 1 36.46 1670 ARG A CA 1
ATOM 1739 C C . ARG A 1 254 ? -15.182 -15.99 -14.528 1 37.68 1670 ARG A C 1
ATOM 1740 O O . ARG A 1 254 ? -14.604 -16.707 -15.36 1 37.96 1670 ARG A O 1
ATOM 1748 N N . TYR A 1 255 ? -16.405 -16.28 -14.029 1 37.53 1671 TYR A N 1
ATOM 1749 C CA . TYR A 1 255 ? -17.131 -17.452 -14.553 1 37.9 1671 TYR A CA 1
ATOM 1750 C C . TYR A 1 255 ? -18.175 -17.054 -15.62 1 39.97 1671 TYR A C 1
ATOM 1751 O O . TYR A 1 255 ? -18.553 -17.886 -16.44 1 41.05 1671 TYR A O 1
ATOM 1760 N N . GLY A 1 256 ? -18.632 -15.803 -15.608 1 40.45 1672 GLY A N 1
ATOM 1761 C CA . GLY A 1 256 ? -19.645 -15.35 -16.546 1 42.05 1672 GLY A CA 1
ATOM 1762 C C . GLY A 1 256 ? -19.232 -15.377 -18.006 1 43.69 1672 GLY A C 1
ATOM 1763 O O . GLY A 1 256 ? -18.048 -15.28 -18.333 1 42.91 1672 GLY A O 1
ATOM 1764 N N . LYS A 1 257 ? -20.227 -15.516 -18.889 1 45.61 1673 LYS A N 1
ATOM 1765 C CA . LYS A 1 257 ? -20.082 -15.554 -20.34 1 47.29 1673 LYS A CA 1
ATOM 1766 C C . LYS A 1 257 ? -19.489 -14.254 -20.902 1 48.29 1673 LYS A C 1
ATOM 1767 O O . LYS A 1 257 ? -18.734 -14.297 -21.877 1 49.46 1673 LYS A O 1
ATOM 1773 N N . GLU A 1 258 ? -19.9 -13.099 -20.365 1 47.92 1674 GLU A N 1
ATOM 1774 C CA . GLU A 1 258 ? -19.45 -11.789 -20.865 1 47.75 1674 GLU A CA 1
ATOM 1775 C C . GLU A 1 258 ? -18.51 -11.098 -19.903 1 45.72 1674 GLU A C 1
ATOM 1776 O O . GLU A 1 258 ? -18.796 -10.991 -18.706 1 45.2 1674 GLU A O 1
ATOM 1782 N N . ALA A 1 259 ? -17.351 -10.683 -20.414 1 44.32 1675 ALA A N 1
ATOM 1783 C CA . ALA A 1 259 ? -16.35 -10.036 -19.57 1 43.53 1675 ALA A CA 1
ATOM 1784 C C . ALA A 1 259 ? -16.729 -8.574 -19.304 1 41.59 1675 ALA A C 1
ATOM 1785 O O . ALA A 1 259 ? -17.196 -7.903 -20.209 1 42.75 1675 ALA A O 1
ATOM 1787 N N . GLN A 1 260 ? -16.537 -8.082 -18.082 1 39.02 1676 GLN A N 1
ATOM 1788 C CA . GLN A 1 260 ? -16.821 -6.695 -17.766 1 36.55 1676 GLN A CA 1
ATOM 1789 C C . GLN A 1 260 ? -15.622 -5.853 -18.249 1 34.37 1676 GLN A C 1
ATOM 1790 O O . GLN A 1 260 ? -14.494 -6.202 -17.918 1 34.79 1676 GLN A O 1
ATOM 1796 N N . LYS A 1 261 ? -15.847 -4.793 -19.07 1 31.55 1677 LYS A N 1
ATOM 1797 C CA . LYS A 1 261 ? -14.743 -3.927 -19.477 1 29.95 1677 LYS A CA 1
ATOM 1798 C C . LYS A 1 261 ? -14.169 -3.196 -18.251 1 29.34 1677 LYS A C 1
ATOM 1799 O O . LYS A 1 261 ? -14.907 -2.829 -17.324 1 29.42 1677 LYS A O 1
ATOM 1805 N N . CYS A 1 262 ? -12.845 -3.056 -18.225 1 28.33 1678 CYS A N 1
ATOM 1806 C CA . CYS A 1 262 ? -12.147 -2.386 -17.155 1 28.12 1678 CYS A CA 1
ATOM 1807 C C . CYS A 1 262 ? -11.955 -0.918 -17.503 1 28.6 1678 CYS A C 1
ATOM 1808 O O . CYS A 1 262 ? -11.341 -0.569 -18.53 1 28.08 1678 CYS A O 1
ATOM 1811 N N . PHE A 1 263 ? -12.396 -0.059 -16.562 1 28.91 1679 PHE A N 1
ATOM 1812 C CA . PHE A 1 263 ? -12.31 1.379 -16.75 1 31.01 1679 PHE A CA 1
ATOM 1813 C C . PHE A 1 263 ? -11.237 2.014 -15.867 1 32.31 1679 PHE A C 1
ATOM 1814 O O . PHE A 1 263 ? -11.339 3.203 -15.6 1 32.44 1679 PHE A O 1
ATOM 1822 N N . CYS A 1 264 ? -10.196 1.255 -15.454 1 33.28 1680 CYS A N 1
ATOM 1823 C CA . CYS A 1 264 ? -9.141 1.791 -14.56 1 35.17 1680 CYS A CA 1
ATOM 1824 C C . CYS A 1 264 ? -8.302 2.884 -15.236 1 37.87 1680 CYS A C 1
ATOM 1825 O O . CYS A 1 264 ? -7.833 3.808 -14.574 1 38.32 1680 CYS A O 1
ATOM 1828 N N . GLY A 1 265 ? -8.138 2.782 -16.541 1 39.33 1681 GLY A N 1
ATOM 1829 C CA . GLY A 1 265 ? -7.429 3.8 -17.304 1 40.87 1681 GLY A CA 1
ATOM 1830 C C . GLY A 1 265 ? -5.923 3.726 -17.231 1 43.6 1681 GLY A C 1
ATOM 1831 O O . GLY A 1 265 ? -5.248 4.633 -17.715 1 45.03 1681 GLY A O 1
ATOM 1832 N N . SER A 1 266 ? -5.371 2.649 -16.662 1 44.67 1682 SER A N 1
ATOM 1833 C CA . SER A 1 266 ? -3.923 2.495 -16.59 1 46.95 1682 SER A CA 1
ATOM 1834 C C . SER A 1 266 ? -3.316 2.188 -17.955 1 48.85 1682 SER A C 1
ATOM 1835 O O . SER A 1 266 ? -4.012 1.725 -18.863 1 48.99 1682 SER A O 1
ATOM 1838 N N . ALA A 1 267 ? -2.009 2.467 -18.087 1 49.95 1683 ALA A N 1
ATOM 1839 C CA . ALA A 1 267 ? -1.216 2.205 -19.274 1 51.55 1683 ALA A CA 1
ATOM 1840 C C . ALA A 1 267 ? -1.178 0.689 -19.502 1 52.49 1683 ALA A C 1
ATOM 1841 O O . ALA A 1 267 ? -1.305 0.246 -20.633 1 52.88 1683 ALA A O 1
ATOM 1843 N N . ASN A 1 268 ? -1.059 -0.107 -18.422 1 52.45 1684 ASN A N 1
ATOM 1844 C CA . ASN A 1 268 ? -1.004 -1.561 -18.539 1 52.37 1684 ASN A CA 1
ATOM 1845 C C . ASN A 1 268 ? -2.367 -2.243 -18.37 1 50.08 1684 ASN A C 1
ATOM 1846 O O . ASN A 1 268 ? -2.386 -3.417 -18.011 1 50.29 1684 ASN A O 1
ATOM 1851 N N . CYS A 1 269 ? -3.492 -1.522 -18.606 1 47.32 1685 CYS A N 1
ATOM 1852 C CA . CYS A 1 269 ? -4.837 -2.082 -18.422 1 44.47 1685 CYS A CA 1
ATOM 1853 C C . CYS A 1 269 ? -5.048 -3.369 -19.191 1 42.87 1685 CYS A C 1
ATOM 1854 O O . CYS A 1 269 ? -4.757 -3.441 -20.377 1 42.35 1685 CYS A O 1
ATOM 1857 N N . ARG A 1 270 ? -5.564 -4.379 -18.507 1 41.86 1686 ARG A N 1
ATOM 1858 C CA . ARG A 1 270 ? -5.854 -5.684 -19.094 1 41.35 1686 ARG A CA 1
ATOM 1859 C C . ARG A 1 270 ? -7.1 -5.715 -19.981 1 39.91 1686 ARG A C 1
ATOM 1860 O O . ARG A 1 270 ? -7.334 -6.729 -20.647 1 40.14 1686 ARG A O 1
ATOM 1868 N N . GLY A 1 271 ? -7.888 -4.629 -19.98 1 38 1687 GLY A N 1
ATOM 1869 C CA . GLY A 1 271 ? -9.093 -4.504 -20.794 1 36.11 1687 GLY A CA 1
ATOM 1870 C C . GLY A 1 271 ? -10.364 -5.002 -20.133 1 34.11 1687 GLY A C 1
ATOM 1871 O O . GLY A 1 271 ? -11.435 -4.428 -20.325 1 33.34 1687 GLY A O 1
ATOM 1872 N N . TYR A 1 272 ? -10.267 -6.084 -19.354 1 33.12 1688 TYR A N 1
ATOM 1873 C CA . TYR A 1 272 ? -11.444 -6.669 -18.733 1 32.91 1688 TYR A CA 1
ATOM 1874 C C . TYR A 1 272 ? -11.112 -7.115 -17.338 1 32.77 1688 TYR A C 1
ATOM 1875 O O . TYR A 1 272 ? -9.992 -7.557 -17.11 1 31.7 1688 TYR A O 1
ATOM 1884 N N . LEU A 1 273 ? -12.11 -7.104 -16.455 1 33.52 1689 LEU A N 1
ATOM 1885 C CA . LEU A 1 273 ? -11.98 -7.66 -15.108 1 35.53 1689 LEU A CA 1
ATOM 1886 C C . LEU A 1 273 ? -12.044 -9.169 -15.327 1 38.52 1689 LEU A C 1
ATOM 1887 O O . LEU A 1 273 ? -13.01 -9.674 -15.938 1 39.44 1689 LEU A O 1
ATOM 1892 N N . GLY A 1 274 ? -10.956 -9.846 -15.011 1 39.71 1690 GLY A N 1
ATOM 1893 C CA . GLY A 1 274 ? -10.874 -11.277 -15.248 1 41.6 1690 GLY A CA 1
ATOM 1894 C C . GLY A 1 274 ? -9.971 -11.712 -16.393 1 44.53 1690 GLY A C 1
ATOM 1895 O O . GLY A 1 274 ? -9.885 -12.906 -16.675 1 43.92 1690 GLY A O 1
ATOM 1896 N N . GLY A 1 275 ? -9.335 -10.757 -17.07 1 46.7 1691 GLY A N 1
ATOM 1897 C CA . GLY A 1 275 ? -8.397 -11.04 -18.152 1 50.01 1691 GLY A CA 1
ATOM 1898 C C . GLY A 1 275 ? -9.001 -11.662 -19.392 1 52.83 1691 GLY A C 1
ATOM 1899 O O . GLY A 1 275 ? -10.165 -11.412 -19.696 1 52.3 1691 GLY A O 1
ATOM 1900 N N . GLU A 1 276 ? -8.219 -12.496 -20.104 1 56.27 1692 GLU A N 1
ATOM 1901 C CA . GLU A 1 276 ? -8.642 -13.124 -21.363 1 59.86 1692 GLU A CA 1
ATOM 1902 C C . GLU A 1 276 ? -9.513 -14.376 -21.214 1 62.53 1692 GLU A C 1
ATOM 1903 O O . GLU A 1 276 ? -10.451 -14.58 -22.004 1 63.43 1692 GLU A O 1
ATOM 1909 N N . ASN A 1 277 ? -9.147 -15.258 -20.275 1 63.25 1693 ASN A N 1
ATOM 1910 C CA . ASN A 1 277 ? -9.845 -16.531 -20.133 1 64.4 1693 ASN A CA 1
ATOM 1911 C C . ASN A 1 277 ? -10.947 -16.59 -19.072 1 62.57 1693 ASN A C 1
ATOM 1912 O O . ASN A 1 277 ? -10.832 -16.036 -17.972 1 61.88 1693 ASN A O 1
ATOM 1917 N N . ARG A 1 278 ? -12.016 -17.322 -19.429 1 60.72 1694 ARG A N 1
ATOM 1918 C CA . ARG A 1 278 ? -13.143 -17.578 -18.551 1 58.58 1694 ARG A CA 1
ATOM 1919 C C . ARG A 1 278 ? -12.844 -18.866 -17.772 1 57.19 1694 ARG A C 1
ATOM 1920 O O . ARG A 1 278 ? -12.408 -19.857 -18.361 1 56.99 1694 ARG A O 1
ATOM 1928 N N . VAL A 1 279 ? -13.08 -18.854 -16.455 1 55.94 1695 VAL A N 1
ATOM 1929 C CA . VAL A 1 279 ? -12.915 -20.056 -15.636 1 55.31 1695 VAL A CA 1
ATOM 1930 C C . VAL A 1 279 ? -14.298 -20.636 -15.248 1 54.43 1695 VAL A C 1
ATOM 1931 O O . VAL A 1 279 ? -15.324 -20 -15.461 1 54.62 1695 VAL A O 1
ATOM 1935 N N . SER A 1 280 ? -14.332 -21.856 -14.747 1 54 1696 SER A N 1
ATOM 1936 C CA . SER A 1 280 ? -15.571 -22.511 -14.351 1 54.1 1696 SER A CA 1
ATOM 1937 C C . SER A 1 280 ? -16.059 -21.967 -12.989 1 55 1696 SER A C 1
ATOM 1938 O O . SER A 1 280 ? -15.294 -21.329 -12.248 1 55.17 1696 SER A O 1
ATOM 1941 N N . ILE A 1 281 ? -17.339 -22.203 -12.669 1 54.93 1697 ILE A N 1
ATOM 1942 C CA . ILE A 1 281 ? -17.9 -21.801 -11.38 1 54.9 1697 ILE A CA 1
ATOM 1943 C C . ILE A 1 281 ? -17.206 -22.566 -10.247 1 55.06 1697 ILE A C 1
ATOM 1944 O O . ILE A 1 281 ? -16.936 -21.977 -9.191 1 55.28 1697 ILE A O 1
ATOM 1949 N N . ARG A 1 282 ? -16.804 -23.83 -10.5 1 54.72 1698 ARG A N 1
ATOM 1950 C CA . ARG A 1 282 ? -16.071 -24.63 -9.519 1 55.29 1698 ARG A CA 1
ATOM 1951 C C . ARG A 1 282 ? -14.651 -24.08 -9.293 1 53.96 1698 ARG A C 1
ATOM 1952 O O . ARG A 1 282 ? -14.237 -23.927 -8.152 1 53.84 1698 ARG A O 1
ATOM 1960 N N . ALA A 1 283 ? -13.928 -23.73 -10.3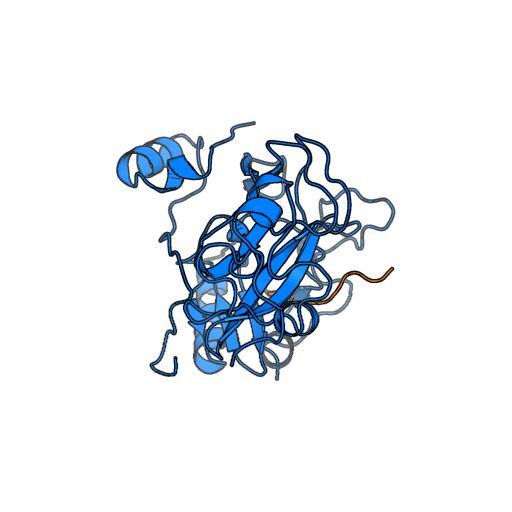68 1 53.21 1699 ALA A N 1
ATOM 1961 C CA . ALA A 1 283 ? -12.575 -23.172 -10.234 1 53.28 1699 ALA A CA 1
ATOM 1962 C C . ALA A 1 283 ? -12.561 -21.758 -9.6 1 53.25 1699 ALA A C 1
ATOM 1963 O O . ALA A 1 283 ? -11.774 -21.513 -8.678 1 53.05 1699 ALA A O 1
ATOM 1965 N N . ALA A 1 284 ? -13.444 -20.841 -10.06 1 53.09 1700 ALA A N 1
ATOM 1966 C CA . ALA A 1 284 ? -13.549 -19.492 -9.462 1 52.79 1700 ALA A CA 1
ATOM 1967 C C . ALA A 1 284 ? -13.859 -19.554 -7.954 1 53.42 1700 ALA A C 1
ATOM 1968 O O . ALA A 1 284 ? -13.352 -18.734 -7.184 1 52.99 1700 ALA A O 1
ATOM 1970 N N . GLY A 1 285 ? -14.644 -20.548 -7.549 1 54.49 1701 GLY A N 1
ATOM 1971 C CA . GLY A 1 285 ? -15.021 -20.786 -6.156 1 56.41 1701 GLY A CA 1
ATOM 1972 C C . GLY A 1 285 ? -13.971 -21.44 -5.265 1 58.27 1701 GLY A C 1
ATOM 1973 O O . GLY A 1 285 ? -14.248 -21.741 -4.101 1 58.47 1701 GLY A O 1
ATOM 1974 N N . GLY A 1 286 ? -12.775 -21.672 -5.807 1 59.46 1702 GLY A N 1
ATOM 1975 C CA . GLY A 1 286 ? -11.632 -22.198 -5.067 1 61.06 1702 GLY A CA 1
ATOM 1976 C C . GLY A 1 286 ? -11.46 -23.698 -4.988 1 62.92 1702 GLY A C 1
ATOM 1977 O O . GLY A 1 286 ? -10.806 -24.185 -4.063 1 63.28 1702 GLY A O 1
ATOM 1978 N N . LYS A 1 287 ? -12.015 -24.451 -5.948 1 63.81 1703 LYS A N 1
ATOM 1979 C CA . LYS A 1 287 ? -11.87 -25.907 -5.94 1 65.01 1703 LYS A CA 1
ATOM 1980 C C . LYS A 1 287 ? -11.019 -26.408 -7.108 1 65.79 1703 LYS A C 1
ATOM 1981 O O . LYS A 1 287 ? -11.164 -25.927 -8.236 1 66.4 1703 LYS A O 1
ATOM 1987 N N . ALA B 2 1 ? -26.614 -20.359 -16.772 1 63.76 29 ALA B N 1
ATOM 1988 C CA . ALA B 2 1 ? -25.782 -19.673 -17.756 1 63.61 29 ALA B CA 1
ATOM 1989 C C . ALA B 2 1 ? -25.565 -18.222 -17.335 1 62.37 29 ALA B C 1
ATOM 1990 O O . ALA B 2 1 ? -26.132 -17.306 -17.941 1 63.45 29 ALA B O 1
ATOM 1992 N N . PRO B 2 2 ? -24.766 -17.976 -16.271 1 59.74 30 PRO B N 1
ATOM 1993 C CA . PRO B 2 2 ? -24.564 -16.594 -15.828 1 57.56 30 PRO B CA 1
ATOM 1994 C C . PRO B 2 2 ? -23.882 -15.784 -16.915 1 55.37 30 PRO B C 1
ATOM 1995 O O . PRO B 2 2 ? -22.813 -16.185 -17.377 1 54.71 30 PRO B O 1
ATOM 1999 N N . SER B 2 3 ? -24.507 -14.67 -17.344 1 53.96 31 SER B N 1
ATOM 2000 C CA . SER B 2 3 ? -23.859 -13.817 -18.333 1 53.13 31 SER B CA 1
ATOM 2001 C C . SER B 2 3 ? -22.746 -12.97 -17.688 1 50.97 31 SER B C 1
ATOM 2002 O O . SER B 2 3 ? -21.838 -12.545 -18.391 1 51.91 31 SER B O 1
ATOM 2005 N N . THR B 2 4 ? -22.817 -12.721 -16.366 1 47.91 32 THR B N 1
ATOM 2006 C CA . THR B 2 4 ? -21.839 -11.898 -15.631 1 45.69 32 THR B CA 1
ATOM 2007 C C . THR B 2 4 ? -21.555 -12.505 -14.254 1 42.72 32 THR B C 1
ATOM 2008 O O . THR B 2 4 ? -22.39 -13.242 -13.722 1 43.47 32 THR B O 1
ATOM 2012 N N . GLY B 2 5 ? -20.38 -12.225 -13.708 1 39.33 33 GLY B N 1
ATOM 2013 C CA . GLY B 2 5 ? -20.013 -12.767 -12.409 1 37.07 33 GLY B CA 1
ATOM 2014 C C . GLY B 2 5 ? -18.646 -13.409 -12.29 1 34.72 33 GLY B C 1
ATOM 2015 O O . GLY B 2 5 ? -18.105 -13.99 -13.232 1 34.34 33 GLY B O 1
ATOM 2016 N N . GLY B 2 6 ? -18.085 -13.289 -11.114 1 33.4 34 GLY B N 1
ATOM 2017 C CA . GLY B 2 6 ? -16.788 -13.861 -10.798 1 33.38 34 GLY B CA 1
ATOM 2018 C C . GLY B 2 6 ? -16.395 -13.643 -9.35 1 32.82 34 GLY B C 1
ATOM 2019 O O . GLY B 2 6 ? -17.131 -13.021 -8.576 1 32.15 34 GLY B O 1
ATOM 2020 N N . VAL B 2 7 ? -15.204 -14.137 -8.988 1 33.02 35 VAL B N 1
ATOM 2021 C CA . VAL B 2 7 ? -14.662 -14.108 -7.618 1 32.74 35 VAL B CA 1
ATOM 2022 C C . VAL B 2 7 ? -13.327 -13.406 -7.584 1 32.25 35 VAL B C 1
ATOM 2023 O O . VAL B 2 7 ? -12.449 -13.702 -8.407 1 31.95 35 VAL B O 1
ATOM 2027 N N . MET B 2 8 ? -13.186 -12.444 -6.662 1 32.5 36 MET B N 1
ATOM 2028 C CA . MET B 2 8 ? -11.946 -11.713 -6.453 1 32.73 36 MET B CA 1
ATOM 2029 C C . MET B 2 8 ? -10.991 -12.62 -5.701 1 33.97 36 MET B C 1
ATOM 2030 O O . MET B 2 8 ? -11.396 -13.319 -4.756 1 33.23 36 MET B O 1
ATOM 2035 N N . LYS B 2 9 ? -9.733 -12.672 -6.154 1 35.34 37 LYS B N 1
ATOM 2036 C CA . LYS B 2 9 ? -8.747 -13.522 -5.493 1 37.24 37 LYS B CA 1
ATOM 2037 C C . LYS B 2 9 ? -7.635 -12.755 -4.741 1 37.93 37 LYS B C 1
ATOM 2038 O O . LYS B 2 9 ? -6.805 -12.078 -5.369 1 36.86 37 LYS B O 1
ATOM 2044 N N . PRO B 2 10 ? -7.549 -12.922 -3.405 1 38.68 38 PRO B N 1
ATOM 2045 C CA . PRO B 2 10 ? -6.441 -12.286 -2.673 1 40.47 38 PRO B CA 1
ATOM 2046 C C . PRO B 2 10 ? -5.049 -12.719 -3.15 1 42.97 38 PRO B C 1
ATOM 2047 O O . PRO B 2 10 ? -4.816 -13.886 -3.462 1 43.2 38 PRO B O 1
ATOM 2051 N N . HIS B 2 11 ? -4.148 -11.748 -3.247 1 44.68 39 HIS B N 1
ATOM 2052 C CA . HIS B 2 11 ? -2.751 -11.946 -3.611 1 47.33 39 HIS B CA 1
ATOM 2053 C C . HIS B 2 11 ? -1.928 -10.725 -3.174 1 49.84 39 HIS B C 1
ATOM 2054 O O . HIS B 2 11 ? -2.424 -9.586 -3.179 1 50.43 39 HIS B O 1
ATOM 2061 N N . ARG B 2 12 ? -0.662 -10.96 -2.834 1 50.75 40 ARG B N 1
ATOM 2062 C CA . ARG B 2 12 ? 0.226 -9.875 -2.441 1 51.81 40 ARG B CA 1
ATOM 2063 C C . ARG B 2 12 ? 0.716 -9.122 -3.689 1 55.06 40 ARG B C 1
ATOM 2064 O O . ARG B 2 12 ? 0.908 -9.735 -4.745 1 54.67 40 ARG B O 1
ATOM 2072 N N . TYR B 2 13 ? 0.896 -7.793 -3.569 1 57.82 41 TYR B N 1
ATOM 2073 C CA . TYR B 2 13 ? 1.399 -6.974 -4.666 1 61.22 41 TYR B CA 1
ATOM 2074 C C . TYR B 2 13 ? 2.898 -7.26 -4.827 1 63.96 41 TYR B C 1
ATOM 2075 O O . TYR B 2 13 ? 3.638 -7.227 -3.838 1 63.62 41 TYR B O 1
ATOM 2084 N N . ARG B 2 14 ? 3.343 -7.582 -6.057 1 66.16 42 ARG B N 1
ATOM 2085 C CA . ARG B 2 14 ? 4.755 -7.909 -6.275 1 69.08 42 ARG B CA 1
ATOM 2086 C C . ARG B 2 14 ? 5.438 -7.156 -7.411 1 72.55 42 ARG B C 1
ATOM 2087 O O . ARG B 2 14 ? 6.611 -6.805 -7.245 1 73.59 42 ARG B O 1
ATOM 2095 N N . PRO B 2 15 ? 4.803 -6.949 -8.586 1 74.1 43 PRO B N 1
ATOM 2096 C CA . PRO B 2 15 ? 5.532 -6.293 -9.685 1 75.33 43 PRO B CA 1
ATOM 2097 C C . PRO B 2 15 ? 6.009 -4.872 -9.367 1 76.72 43 PRO B C 1
ATOM 2098 O O . PRO B 2 15 ? 6.865 -4.323 -10.075 1 77.54 43 PRO B O 1
#

Solvent-accessible surface area: 13971 Å² total; per-residue (Å²): 105,42,46,6,70,48,108,39,4,176,66,78,127,144,2,84,95,13,21,140,121,41,116,11,4,105,123,6,55,61,26,115,116,15,56,24,71,64,161,82,124,126,123,11,135,30,114,85,31,52,168,100,58,125,91,133,52,70,118,3,4,18,145,111,1,92,13,46,118,131,40,48,10,3,44,78,178,9,41,8,28,131,62,5,36,0,31,39,1,50,108,60,89,56,10,68,4,35,0,23,73,22,171,132,50,20,40,0,0,69,0,34,127,85,7,84,67,98,32,5,0,3,1,3,0,0,8,0,0,41,13,146,27,0,87,62,27,5,137,60,6,32,144,88,171,39,125,83,25,31,1,0,14,3,81,102,46,28,1,0,0,0,24,74,61,0,11,3,1,26,12,5,15,10,6,11,97,17,21,1,15,3,9,88,7,35,3,128,73,53,48,31,0,0,0,2,1,29,99,104,0,70,64,48,37,36,0,20,4,20,26,77,24,41,18,4,0,123,122,34,80,128,16,82,27,72,21,108,90,44,107,29,88,31,15,21,174,112,114,42,66,49,146,42,0,0,30,111,134,23,64,55,6,0,0,6,50,29,58,98,101,190,153

Organism: Homo sapiens (NCBI:txid9606)

GO terms:
  GO:0010508 positive regulation of autophagy (P, IDA)
  GO:0005737 cytoplasm (C, IC)
  GO:0016279 protein-lysine N-methyltransferase activity (F, IDA)
  GO:0034340 response to type I interferon (P, IDA)
  GO:0010569 regulation of double-strand break repair via homologous recombination (P, IDA)
  GO:0043014 alpha-tubulin binding (F, IDA)
  GO:1905634 regulation of protein localization to chromatin (P, IDA)
  GO:0018023 peptidyl-lysine trimethylation (P, IDA)
  GO:0032465 regulation of cytokinesis (P, IDA)
  GO:1902850 microtubule cytoskeleton organization involved in mitosis (P, IDA)
  GO:0032727 positive regulation of interferon-alpha production (P, IDA)
  GO:0051607 defense response to virus (P, IDA)
  GO:0046975 histone H3K36 methyltransferase activity (F, IDA)
  GO:0016279 protein-lysine N-methyltransferase activity (F, EXP)
  GO:0140955 histone H3K36 trimethyltransferase activity (F, EXP)
  GO:0034728 nucleosome organization (P, IMP)
  GO:0010793 regulation of mRNA export from nucleus (P, IMP)
  GO:0006298 mismatch repair (P, IMP)
  GO:0006368 transcription elongation by RNA polymerase II (P, IMP)
  GO:0005515 protein binding (F, IPI)

Radius of gyration: 19.13 Å; Cα contacts (8 Å, |Δi|>4): 578; chains: 2; bounding box: 43×40×52 Å

Sequence (263 aa):
GPSCVMDDFRDPQRWKECAKQGKMPCYFDLIEENVYLTERKMQCECTPLSKDERAQGEIACGEDCLNRLLMIECSSRCPNGDYCSNRRFQRKQHADVEVILTEKKGWGLRAAKDLPSNTFVLEYCGEVLDHKEFKARVKEYARNKNIHYYFMALKNDEIIDATQKGNCSRFMNHSCEPNCETQKWTVNGQLRVGFFTTKLVPSGSELMFDYQFQRYGKEAQKCFCGSANCRGYLGGENRVSIRAAGGKAPSTGGVMKPHRYRP

Secondary structure (DSSP, 8-state):
--EEEGGGGG-HHHHHHHHHTTSSPPP-EE-SS-EESSS------PPPPPHHHHHTTPPSS-TT-HHHHTTB---TT-TTGGG-S--HHHHT----EEEEE-SSS-EEEEESS-B-TT-EEEE---EEE-HHHHHHHHHHHHHTT-S---EEEEETTEEEE-SSEE-GGGGPEE-SS-SEEEEEEEETTEEEEEEEESS-B-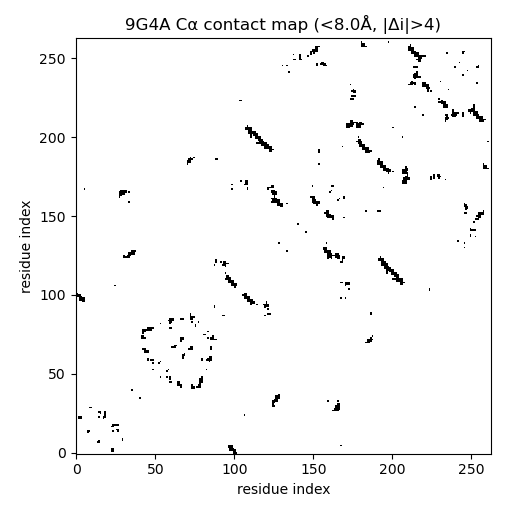TTPEEEE----EE-SSSPEEP----TT--SEET-S----HHHHTT-/--SS-EEE-------

Foldseek 3Di:
DAKDFQVCLVPVVSQCVCCVVVNHPDDAAEDLAAAEPDPPDDEWPWAADDPVCVVVVNAACPPPTPCVVVQEADDCPYNNHPRHPRCCSVVVVAAGWMWAQDDPPGIFIFHQAWAAAFAWHGWWYAYKDFQVRLVVVVVVCVVVVPPDFQWDAFDALITGGPPRYTGRVSRAAAAPPFQWEWDWHAYPNDTTITITGRHGGHRGHTHHYHRCAAAQDPDFAADPNPDPPDQGTNRHDDHDHSRVNSRD/DDPDDDDDDDDDDDD

B-factor: mean 39.62, std 14.58, range [4.53, 91.35]